Protein AF-0000000073387916 (afdb_homodimer)

Foldseek 3Di:
DDDQDDQDWAWAWEFFQAPQLWTDIDIATDRPWDWDDDPPDDTYTDDDFDDADKDKDKDKAAAFGKDAADADPAWKKKAWQAFKKKKATRVGDMDMDGHGGIHIGQSPRGDDDPNHGHIMMDGDDHGIIMMIMIGGPDHGDRDPRPRD/DDDQDDQDWAWAWEFFQAPQLWTDIDIATDRPWDWDDDPPDDTYTDDDFDDADKDKDKDKAAAFGKDAADADPAWKKKAWQAFKKKKATRVGDMDMDGHGGIHIGQSPRGDDDPNHGHIMMDGDDHGIIMMIMMGGPDHGDRDPRPRD

Solvent-accessible surface area (backbone atoms only — not comparable to full-atom values): 14678 Å² total; per-residue (Å²): 129,59,68,62,69,75,83,59,69,48,73,34,43,31,35,24,17,45,96,87,19,46,18,38,77,40,88,32,41,44,50,70,51,43,80,44,63,59,84,91,19,47,55,30,35,37,30,72,48,79,70,40,49,29,30,47,32,39,35,43,34,26,46,68,27,41,39,51,61,36,52,57,96,40,29,24,44,39,34,25,36,35,43,22,35,36,43,31,28,63,76,64,55,66,51,74,43,35,45,19,38,52,34,37,40,26,20,55,82,36,46,76,53,96,88,34,32,19,34,30,35,33,41,40,74,90,39,45,21,31,33,44,31,41,32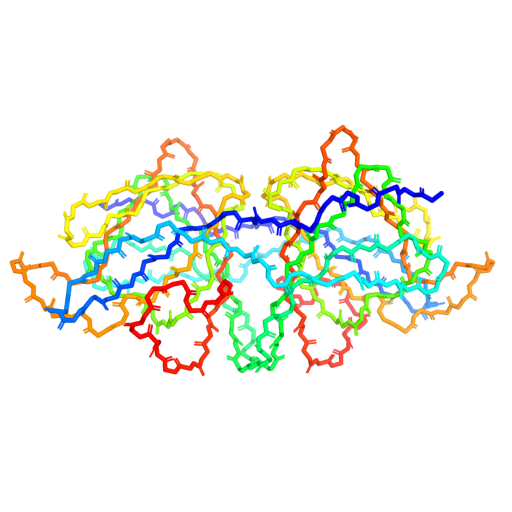,37,74,56,82,72,64,74,52,80,57,74,85,62,127,60,69,62,67,73,83,59,71,49,73,37,42,30,34,24,16,45,96,85,19,45,18,39,76,39,87,32,41,43,49,68,52,43,78,45,62,60,84,91,18,47,55,28,35,38,29,73,48,79,71,40,49,28,30,46,32,39,34,42,35,27,44,67,27,42,38,52,62,37,51,54,97,40,28,24,45,39,34,26,35,36,42,21,34,36,43,31,29,64,78,64,53,68,52,75,44,35,45,20,37,49,34,37,39,28,20,56,81,36,43,76,53,96,87,34,31,20,33,31,35,31,39,40,74,91,40,46,21,32,34,44,31,42,32,38,74,56,83,70,65,77,51,81,57,74,84,61

Secondary structure (DSSP, 8-state):
-----SPP-EEEEEEEE-TTS-EEEEEEEE---EEE--TTSPPEEEEEPPPEEEEEEEEEEPTT-EEEEE--SSSEEEEEEESEEEEEETTS-EEEE-TT-EEEEE-TTPPPBTTB-SEEEEEESSS-EEEEEEEE-SPPP-STTTT-/-----SPP-EEEEEEEE-TTS-EEEEEEEE---EEE--TTSPPEEEEEPPPEEEEEEEEEEPTT-EEEEE--SSSEEEEEEESEEEEEETTS-EEEE-TT-EEEEE-TTPPPBTTB-SEEEEEESSS-EEEEEEEE-SPPP-STTTT-

Nearest PDB structures (foldseek):
  3es1-assembly1_A-2  TM=5.025E-01  e=3.035E-05  Novosphingobium aromaticivorans DSM 12444
  8oz8-assembly1_A  TM=5.674E-01  e=6.636E-04  Granulicella tundricola
  4bif-assembly1_C  TM=5.566E-01  e=1.256E-03  Granulicella tundricola MP5ACTX9
  6xb9-assembly6_L  TM=5.814E-01  e=2.942E-03  Azotobacter vinelandii
  4kl1-assembly1_C  TM=6.075E-01  e=2.106E-02  Homo sapiens

Structure (mmCIF, N/CA/C/O backbone):
data_AF-0000000073387916-model_v1
#
loop_
_entity.id
_entity.type
_entity.pdbx_description
1 polymer 'Cupin 2 conserved barrel domain protein'
#
loop_
_atom_site.group_PDB
_atom_site.id
_atom_site.type_symbol
_atom_site.label_atom_id
_atom_site.label_alt_id
_atom_site.label_comp_id
_atom_site.label_asym_id
_atom_site.label_entity_id
_atom_site.label_seq_id
_atom_site.pdbx_PDB_ins_code
_atom_site.Cartn_x
_atom_site.Cartn_y
_atom_site.Cartn_z
_atom_site.occupancy
_atom_site.B_iso_or_equiv
_atom_site.auth_seq_id
_atom_site.auth_comp_id
_atom_site.auth_asym_id
_atom_site.auth_atom_id
_atom_site.pdbx_PDB_model_num
ATOM 1 N N . MET A 1 1 ? -16.531 -20.156 -14.883 1 63.31 1 MET A N 1
ATOM 2 C CA . MET A 1 1 ? -15.859 -18.859 -14.883 1 63.31 1 MET A CA 1
ATOM 3 C C . MET A 1 1 ? -16.578 -17.859 -13.984 1 63.31 1 MET A C 1
ATOM 5 O O . MET A 1 1 ? -17.812 -17.75 -14.023 1 63.31 1 MET A O 1
ATOM 9 N N . SER A 1 2 ? -15.789 -17.328 -12.961 1 73 2 SER A N 1
ATOM 10 C CA . SER A 1 2 ? -16.453 -16.422 -12.039 1 73 2 SER A CA 1
ATOM 11 C C . SER A 1 2 ? -16.984 -15.188 -12.766 1 73 2 SER A C 1
ATOM 13 O O . SER A 1 2 ? -16.375 -14.703 -13.711 1 73 2 SER A O 1
ATOM 15 N N . ASP A 1 3 ? -18.234 -14.906 -12.641 1 84.06 3 ASP A N 1
ATOM 16 C CA . ASP A 1 3 ? -18.797 -13.641 -13.094 1 84.06 3 ASP A CA 1
ATOM 17 C C . ASP A 1 3 ? -18.016 -12.453 -12.531 1 84.06 3 ASP A C 1
ATOM 19 O O . ASP A 1 3 ? -17.938 -12.281 -11.312 1 84.06 3 ASP A O 1
ATOM 23 N N . PRO A 1 4 ? -17.312 -11.758 -13.375 1 89.94 4 PRO A N 1
ATOM 24 C CA . PRO A 1 4 ? -16.484 -10.656 -12.867 1 89.94 4 PRO A CA 1
ATOM 25 C C . PRO A 1 4 ? -17.312 -9.57 -12.172 1 89.94 4 PRO A C 1
ATOM 27 O O . PRO A 1 4 ? -16.75 -8.727 -11.461 1 89.94 4 PRO A O 1
ATOM 30 N N . GLY A 1 5 ? -18.641 -9.555 -12.281 1 91.12 5 GLY A N 1
ATOM 31 C CA . GLY A 1 5 ? -19.469 -8.508 -11.703 1 91.12 5 GLY A CA 1
ATOM 32 C C . GLY A 1 5 ? -19.297 -7.16 -12.367 1 91.12 5 GLY A C 1
ATOM 33 O O . GLY A 1 5 ? -18.578 -7.051 -13.375 1 91.12 5 GLY A O 1
ATOM 34 N N . PRO A 1 6 ? -20.031 -6.246 -11.977 1 94 6 PRO A N 1
ATOM 35 C CA . PRO A 1 6 ? -19.906 -4.914 -12.57 1 94 6 PRO A CA 1
ATOM 36 C C . PRO A 1 6 ? -18.531 -4.293 -12.344 1 94 6 PRO A C 1
ATOM 38 O O . PRO A 1 6 ? -17.828 -4.668 -11.406 1 94 6 PRO A O 1
ATOM 41 N N . ARG A 1 7 ? -18.141 -3.338 -13.25 1 96.81 7 ARG A N 1
ATOM 42 C CA . ARG A 1 7 ? -16.906 -2.574 -13.07 1 96.81 7 ARG A CA 1
ATOM 43 C C . ARG A 1 7 ? -16.844 -1.938 -11.688 1 96.81 7 ARG A C 1
ATOM 45 O O . ARG A 1 7 ? -17.812 -1.304 -11.25 1 96.81 7 ARG A O 1
ATOM 52 N N . PRO A 1 8 ? -15.719 -2.049 -10.977 1 98.19 8 PRO A N 1
ATOM 53 C CA . PRO A 1 8 ? -15.641 -1.552 -9.602 1 98.19 8 PRO A CA 1
ATOM 54 C C . PRO A 1 8 ? -15.57 -0.028 -9.531 1 98.19 8 PRO A C 1
ATOM 56 O O . PRO A 1 8 ? -15.195 0.625 -10.508 1 98.19 8 PRO A O 1
ATOM 59 N N . SER A 1 9 ? -16.016 0.497 -8.492 1 98.5 9 SER A N 1
ATOM 60 C CA . SER A 1 9 ? -15.789 1.85 -7.992 1 98.5 9 SER A CA 1
ATOM 61 C C . SER A 1 9 ? -15.266 1.828 -6.562 1 98.5 9 SER A C 1
ATOM 63 O O . SER A 1 9 ? -16.031 1.684 -5.613 1 98.5 9 SER A O 1
ATOM 65 N N . VAL A 1 10 ? -13.961 1.963 -6.328 1 98.69 10 VAL A N 1
ATOM 66 C CA . VAL A 1 10 ? -13.352 1.822 -5.008 1 98.69 10 VAL A CA 1
ATOM 67 C C . VAL A 1 10 ? -13.141 3.201 -4.387 1 98.69 10 VAL A C 1
ATOM 69 O O . VAL A 1 10 ? -12.383 4.016 -4.918 1 98.69 10 VAL A O 1
ATOM 72 N N . PRO A 1 11 ? -13.758 3.477 -3.316 1 98.75 11 PRO A N 1
ATOM 73 C CA . PRO A 1 11 ? -13.664 4.809 -2.717 1 98.75 11 PRO A CA 1
ATOM 74 C C . PRO A 1 11 ? -12.312 5.062 -2.053 1 98.75 11 PRO A C 1
ATOM 76 O O . PRO A 1 11 ? -11.688 4.129 -1.536 1 98.75 11 PRO A O 1
ATOM 79 N N . TYR A 1 12 ? -11.828 6.297 -2.068 1 98.62 12 TYR A N 1
ATOM 80 C CA . TYR A 1 12 ? -10.68 6.762 -1.299 1 98.62 12 TYR A CA 1
ATOM 81 C C . TYR A 1 12 ? -10.805 8.25 -0.975 1 98.62 12 TYR A C 1
ATOM 83 O O . TYR A 1 12 ? -11.562 8.969 -1.628 1 98.62 12 TYR A O 1
ATOM 91 N N . GLN A 1 13 ? -10.117 8.703 0.07 1 98.62 13 GLN A N 1
ATOM 92 C CA . GLN A 1 13 ? -10.055 10.117 0.425 1 98.62 13 GLN A CA 1
ATOM 93 C C . GLN A 1 13 ? -8.828 10.781 -0.183 1 98.62 13 GLN A C 1
ATOM 95 O O . GLN A 1 13 ? -7.738 10.211 -0.185 1 98.62 13 GLN A O 1
ATOM 100 N N . HIS A 1 14 ? -9.062 11.938 -0.767 1 98.69 14 HIS A N 1
ATOM 101 C CA . HIS A 1 14 ? -7.98 12.719 -1.353 1 98.69 14 HIS A CA 1
ATOM 102 C C . HIS A 1 14 ? -7.754 14.016 -0.576 1 98.69 14 HIS A C 1
ATOM 104 O O . HIS A 1 14 ? -8.625 14.883 -0.538 1 98.69 14 HIS A O 1
ATOM 110 N N . LEU A 1 15 ? -6.656 14.094 0.149 1 98.62 15 LEU A N 1
ATOM 111 C CA . LEU A 1 15 ? -6.203 15.352 0.735 1 98.62 15 LEU A CA 1
ATOM 112 C C . LEU A 1 15 ? -5.504 16.219 -0.308 1 98.62 15 LEU A C 1
ATOM 114 O O . LEU A 1 15 ? -4.496 15.805 -0.887 1 98.62 15 LEU A O 1
ATOM 118 N N . TYR A 1 16 ? -6.016 17.359 -0.626 1 98.31 16 TYR A N 1
ATOM 119 C CA . TYR A 1 16 ? -5.473 18.219 -1.671 1 98.31 16 TYR A CA 1
ATOM 120 C C . TYR A 1 16 ? -5.441 19.672 -1.219 1 98.31 16 TYR A C 1
ATOM 122 O O . TYR A 1 16 ? -6.07 20.031 -0.218 1 98.31 16 TYR A O 1
ATOM 130 N N . THR A 1 17 ? -4.66 20.484 -1.863 1 98.06 17 THR A N 1
ATOM 131 C CA . THR A 1 17 ? -4.621 21.922 -1.633 1 98.06 17 THR A CA 1
ATOM 132 C C . THR A 1 17 ? -5.562 22.641 -2.592 1 98.06 17 THR A C 1
ATOM 134 O O . THR A 1 17 ? -5.398 22.562 -3.811 1 98.06 17 THR A O 1
ATOM 137 N N . ASP A 1 18 ? -6.508 23.391 -2.074 1 97.12 18 ASP A N 1
ATOM 138 C CA . ASP A 1 18 ? -7.465 24.047 -2.949 1 97.12 18 ASP A CA 1
ATOM 139 C C . ASP A 1 18 ? -6.891 25.359 -3.5 1 97.12 18 ASP A C 1
ATOM 141 O O . ASP A 1 18 ? -5.711 25.656 -3.295 1 97.12 18 ASP A O 1
ATOM 145 N N . ALA A 1 19 ? -7.664 26.094 -4.254 1 96.12 19 ALA A N 1
ATOM 146 C CA . ALA A 1 19 ? -7.203 27.297 -4.957 1 96.12 19 ALA A CA 1
ATOM 147 C C . ALA A 1 19 ? -6.742 28.375 -3.977 1 96.12 19 ALA A C 1
ATOM 149 O O . ALA A 1 19 ? -5.93 29.234 -4.324 1 96.12 19 ALA A O 1
ATOM 150 N N . ASP A 1 20 ? -7.223 28.406 -2.775 1 96.56 20 ASP A N 1
ATOM 151 C CA . ASP A 1 20 ? -6.871 29.406 -1.765 1 96.56 20 ASP A CA 1
ATOM 152 C C . ASP A 1 20 ? -5.672 28.953 -0.937 1 96.56 20 ASP A C 1
ATOM 154 O O . ASP A 1 20 ? -5.312 29.594 0.05 1 96.56 20 ASP A O 1
ATOM 158 N N . GLY A 1 21 ? -5.086 27.766 -1.276 1 97.56 21 GLY A N 1
ATOM 159 C CA . GLY A 1 21 ? -3.936 27.25 -0.542 1 97.56 21 GLY A CA 1
ATOM 160 C C . GLY A 1 21 ? -4.316 26.516 0.726 1 97.56 21 GLY A C 1
ATOM 161 O O . GLY A 1 21 ? -3.498 26.375 1.637 1 97.56 21 GLY A O 1
ATOM 162 N N . VAL A 1 22 ? -5.539 26.125 0.863 1 98 22 VAL A N 1
ATOM 163 C CA . VAL A 1 22 ? -6.055 25.438 2.041 1 98 22 VAL A CA 1
ATOM 164 C C . VAL A 1 22 ? -6.203 23.953 1.738 1 98 22 VAL A C 1
ATOM 166 O O . VAL A 1 22 ? -6.77 23.562 0.709 1 98 22 VAL A O 1
ATOM 169 N N . SER A 1 23 ? -5.633 23.047 2.611 1 98.44 23 SER A N 1
ATOM 170 C CA . SER A 1 23 ? -5.816 21.609 2.404 1 98.44 23 SER A CA 1
ATOM 171 C C . SER A 1 23 ? -7.234 21.188 2.76 1 98.44 23 SER A C 1
ATOM 173 O O . SER A 1 23 ? -7.816 21.688 3.723 1 98.44 23 SER A O 1
ATOM 175 N N . ARG A 1 24 ? -7.77 20.25 1.991 1 98.06 24 ARG A N 1
ATOM 176 C CA . ARG A 1 24 ? -9.125 19.719 2.135 1 98.06 24 ARG A CA 1
ATOM 177 C C . ARG A 1 24 ? -9.18 18.25 1.742 1 98.06 24 ARG A C 1
ATOM 179 O O . ARG A 1 24 ? -8.336 17.766 0.979 1 98.06 24 ARG A O 1
ATOM 186 N N . PHE A 1 25 ? -10.219 17.594 2.318 1 98.56 25 PHE A N 1
ATOM 187 C CA . PHE A 1 25 ? -10.484 16.234 1.851 1 98.56 25 PHE A CA 1
ATOM 188 C C . PHE A 1 25 ? -11.602 16.234 0.812 1 98.56 25 PHE A C 1
ATOM 190 O O . PHE A 1 25 ? -12.586 16.969 0.948 1 98.56 25 PHE A O 1
ATOM 197 N N . GLN A 1 26 ? -11.398 15.539 -0.193 1 98.25 26 GLN A N 1
ATOM 198 C CA . GLN A 1 26 ? -12.453 15.172 -1.135 1 98.25 26 GLN A CA 1
ATOM 199 C C . GLN A 1 26 ? -12.625 13.656 -1.217 1 98.25 26 GLN A C 1
ATOM 201 O O . GLN A 1 26 ? -11.641 12.93 -1.349 1 98.25 26 GLN A O 1
ATOM 206 N N . ALA A 1 27 ? -13.938 13.164 -1.055 1 98.31 27 ALA A N 1
ATOM 207 C CA . ALA A 1 27 ? -14.219 11.766 -1.349 1 98.31 27 ALA A CA 1
ATOM 208 C C . ALA A 1 27 ? -14.109 11.484 -2.844 1 98.31 27 ALA A C 1
ATOM 210 O O . ALA A 1 27 ? -14.719 12.188 -3.658 1 98.31 27 ALA A O 1
ATOM 211 N N . CYS A 1 28 ? -13.305 10.586 -3.242 1 98.56 28 CYS A N 1
ATOM 212 C CA . CYS A 1 28 ? -13.055 10.195 -4.625 1 98.56 28 CYS A CA 1
ATOM 213 C C . CYS A 1 28 ? -13.25 8.695 -4.812 1 98.56 28 CYS A C 1
ATOM 215 O O . CYS A 1 28 ? -13.57 7.98 -3.857 1 98.56 28 CYS A O 1
ATOM 217 N N . ALA A 1 29 ? -13.188 8.195 -6.059 1 98.75 29 ALA A N 1
ATOM 218 C CA . ALA A 1 29 ? -13.297 6.77 -6.34 1 98.75 29 ALA A CA 1
ATOM 219 C C . ALA A 1 29 ? -12.383 6.371 -7.496 1 98.75 29 ALA A C 1
ATOM 221 O O . ALA A 1 29 ? -12.219 7.125 -8.453 1 98.75 29 ALA A O 1
ATOM 222 N N . LEU A 1 30 ? -11.734 5.234 -7.375 1 98.75 30 LEU A N 1
ATOM 223 C CA . LEU A 1 30 ? -11.047 4.586 -8.484 1 98.75 30 LEU A CA 1
ATOM 224 C C . LEU A 1 30 ? -12.039 3.867 -9.398 1 98.75 30 LEU A C 1
ATOM 226 O O . LEU A 1 30 ? -12.68 2.898 -8.977 1 98.75 30 LEU A O 1
ATOM 230 N N . THR A 1 31 ? -12.125 4.328 -10.664 1 98.38 31 THR A N 1
ATOM 231 C CA . THR A 1 31 ? -13.188 3.805 -11.516 1 98.38 31 THR A CA 1
ATOM 232 C C . THR A 1 31 ? -12.625 3.285 -12.828 1 98.38 31 THR A C 1
ATOM 234 O O . THR A 1 31 ? -13.336 2.654 -13.617 1 98.38 31 THR A O 1
ATOM 237 N N . ASP A 1 32 ? -11.359 3.543 -13.109 1 98 32 ASP A N 1
ATOM 238 C CA . ASP A 1 32 ? -10.781 3.225 -14.414 1 98 32 ASP A CA 1
ATOM 239 C C . ASP A 1 32 ? -10.273 1.784 -14.453 1 98 32 ASP A C 1
ATOM 241 O O . ASP A 1 32 ? -9.125 1.536 -14.812 1 98 32 ASP A O 1
ATOM 245 N N . TYR A 1 33 ? -11.195 0.851 -14.062 1 98.12 33 TYR A N 1
ATOM 246 C CA . TYR A 1 33 ? -10.852 -0.566 -14.055 1 98.12 33 TYR A CA 1
ATOM 247 C C . TYR A 1 33 ? -11.109 -1.195 -15.422 1 98.12 33 TYR A C 1
ATOM 249 O O . TYR A 1 33 ? -12.109 -0.895 -16.062 1 98.12 33 TYR A O 1
ATOM 257 N N . GLU A 1 34 ? -10.188 -2.018 -15.844 1 97 34 GLU A N 1
ATOM 258 C CA . GLU A 1 34 ? -10.344 -2.875 -17.016 1 97 34 GLU A CA 1
ATOM 259 C C . GLU A 1 34 ? -10.141 -4.344 -16.656 1 97 34 GLU A C 1
ATOM 261 O O . GLU A 1 34 ? -9.297 -4.672 -15.812 1 97 34 GLU A O 1
ATOM 266 N N . LEU A 1 35 ? -10.883 -5.191 -17.312 1 95.19 35 LEU A N 1
ATOM 267 C CA . LEU A 1 35 ? -10.734 -6.621 -17.062 1 95.19 35 LEU A CA 1
ATOM 268 C C . LEU A 1 35 ? -9.492 -7.172 -17.75 1 95.19 35 LEU A C 1
ATOM 270 O O . LEU A 1 35 ? -9.25 -6.883 -18.922 1 95.19 35 LEU A O 1
ATOM 274 N N . HIS A 1 36 ? -8.727 -7.82 -17.016 1 91.06 36 HIS A N 1
ATOM 275 C CA . HIS A 1 36 ? -7.523 -8.445 -17.547 1 91.06 36 HIS A CA 1
ATOM 276 C C . HIS A 1 36 ? -7.5 -9.945 -17.234 1 91.06 36 HIS A C 1
ATOM 278 O O . HIS A 1 36 ? -7.812 -10.359 -16.109 1 91.06 36 HIS A O 1
ATOM 284 N N . ARG A 1 37 ? -7.156 -10.68 -18.219 1 83.19 37 ARG A N 1
ATOM 285 C CA . ARG A 1 37 ? -7.055 -12.133 -18.094 1 83.19 37 ARG A CA 1
ATOM 286 C C . ARG A 1 37 ? -5.664 -12.625 -18.469 1 83.19 37 ARG A C 1
ATOM 288 O O . ARG A 1 37 ? -5.094 -12.172 -19.469 1 83.19 37 ARG A O 1
ATOM 295 N N . VAL A 1 38 ? -5.148 -13.328 -17.547 1 71.12 38 VAL A N 1
ATOM 296 C CA . VAL A 1 38 ? -3.883 -13.969 -17.891 1 71.12 38 VAL A CA 1
ATOM 297 C C . VAL A 1 38 ? -4.105 -15.461 -18.141 1 71.12 38 VAL A C 1
ATOM 299 O O . VAL A 1 38 ? -4.469 -16.203 -17.219 1 71.12 38 VAL A O 1
ATOM 302 N N . GLY A 1 39 ? -3.803 -15.914 -19.297 1 71.56 39 GLY A N 1
ATOM 303 C CA . GLY A 1 39 ? -4 -17.312 -19.594 1 71.56 39 GLY A CA 1
ATOM 304 C C . GLY A 1 39 ? -5.383 -17.828 -19.234 1 71.56 39 GLY A C 1
ATOM 305 O O . GLY A 1 39 ? -6.391 -17.234 -19.641 1 71.56 39 GLY A O 1
ATOM 306 N N . ALA A 1 40 ? -5.367 -19.016 -18.516 1 74.75 40 ALA A N 1
ATOM 307 C CA . ALA A 1 40 ? -6.613 -19.688 -18.156 1 74.75 40 ALA A CA 1
ATOM 308 C C . ALA A 1 40 ? -7.188 -19.094 -16.859 1 74.75 40 ALA A C 1
ATOM 310 O O . ALA A 1 40 ? -8.234 -19.547 -16.391 1 74.75 40 ALA A O 1
ATOM 311 N N . ALA A 1 41 ? -6.551 -18.141 -16.359 1 77.31 41 ALA A N 1
ATOM 312 C CA . ALA A 1 41 ? -6.996 -17.516 -15.117 1 77.31 41 ALA A CA 1
ATOM 313 C C . ALA A 1 41 ? -8.297 -16.75 -15.328 1 77.31 41 ALA A C 1
ATOM 315 O O . ALA A 1 41 ? -8.562 -16.25 -16.422 1 77.31 41 ALA A O 1
ATOM 316 N N . ASP A 1 42 ? -9.109 -16.766 -14.336 1 88.19 42 ASP A N 1
ATOM 317 C CA . ASP A 1 42 ? -10.266 -15.875 -14.328 1 88.19 42 ASP A CA 1
ATOM 318 C C . ASP A 1 42 ? -9.828 -14.422 -14.484 1 88.19 42 ASP A C 1
ATOM 320 O O . ASP A 1 42 ? -8.781 -14.023 -13.969 1 88.19 42 ASP A O 1
ATOM 324 N N . PRO A 1 43 ? -10.641 -13.734 -15.18 1 93.06 43 PRO A N 1
ATOM 325 C CA . PRO A 1 43 ? -10.266 -12.32 -15.312 1 93.06 43 PRO A CA 1
ATOM 326 C C . PRO A 1 43 ? -10.406 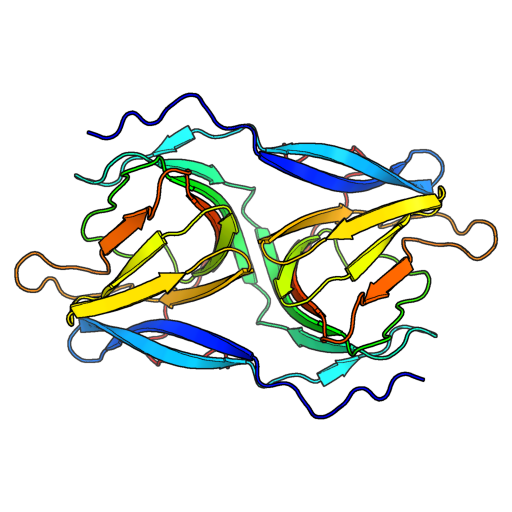-11.547 -14.008 1 93.06 43 PRO A C 1
ATOM 328 O O . PRO A 1 43 ? -11.297 -11.836 -13.203 1 93.06 43 PRO A O 1
ATOM 331 N N . GLN A 1 44 ? -9.57 -10.641 -13.789 1 95.5 44 GLN A N 1
ATOM 332 C CA . GLN A 1 44 ? -9.672 -9.703 -12.672 1 95.5 44 GLN A CA 1
ATOM 333 C C . GLN A 1 44 ? -9.719 -8.258 -13.172 1 95.5 44 GLN A C 1
ATOM 335 O O . GLN A 1 44 ? -9.312 -7.973 -14.297 1 95.5 44 GLN A O 1
ATOM 340 N N . TRP A 1 45 ? -10.289 -7.371 -12.344 1 97.69 45 TRP A N 1
ATOM 341 C CA . TRP A 1 45 ? -10.305 -5.945 -12.641 1 97.69 45 TRP A CA 1
ATOM 342 C C . TRP A 1 45 ? -8.984 -5.289 -12.242 1 97.69 45 TRP A C 1
ATOM 344 O O . TRP A 1 45 ? -8.508 -5.484 -11.125 1 97.69 45 TRP A O 1
ATOM 354 N N . ASN A 1 46 ? -8.375 -4.551 -13.18 1 98.06 46 ASN A N 1
ATOM 355 C CA . ASN A 1 46 ? -7.145 -3.818 -12.891 1 98.06 46 ASN A CA 1
ATOM 356 C C . ASN A 1 46 ? -7.281 -2.336 -13.227 1 98.06 46 ASN A C 1
ATOM 358 O O . ASN A 1 46 ? -7.824 -1.982 -14.273 1 98.06 46 ASN A O 1
ATOM 362 N N . ASN A 1 47 ? -6.926 -1.529 -12.336 1 98.56 47 ASN A N 1
ATOM 363 C CA . ASN A 1 47 ? -6.711 -0.099 -12.523 1 98.56 47 ASN A CA 1
ATOM 364 C C . ASN A 1 47 ? -5.25 0.282 -12.32 1 98.56 47 ASN A C 1
ATOM 366 O O . ASN A 1 47 ? -4.805 0.468 -11.18 1 98.56 47 ASN A O 1
ATOM 370 N N . ALA A 1 48 ? -4.461 0.383 -13.391 1 98 48 ALA A N 1
ATOM 371 C CA . ALA A 1 48 ? -3.041 0.714 -13.344 1 98 48 ALA A CA 1
ATOM 372 C C . ALA A 1 48 ? -2.828 2.225 -13.383 1 98 48 ALA A C 1
ATOM 374 O O . ALA A 1 48 ? -3.322 2.904 -14.289 1 98 48 ALA A O 1
ATOM 375 N N . MET A 1 49 ? -2.053 2.707 -12.422 1 98.25 49 MET A N 1
ATOM 376 C CA . MET A 1 49 ? -1.694 4.121 -12.406 1 98.25 49 MET A CA 1
ATOM 377 C C . MET A 1 49 ? -0.519 4.395 -13.344 1 98.25 49 MET A C 1
ATOM 379 O O . MET A 1 49 ? 0.074 3.463 -13.891 1 98.25 49 MET A O 1
ATOM 383 N N . GLU A 1 50 ? -0.283 5.664 -13.539 1 97.38 50 GLU A N 1
ATOM 384 C CA . GLU A 1 50 ? 0.848 6.055 -14.375 1 97.38 50 GLU A CA 1
ATOM 385 C C . GLU A 1 50 ? 2.168 5.574 -13.781 1 97.38 50 GLU A C 1
ATOM 387 O O . GLU A 1 50 ? 2.412 5.742 -12.586 1 97.38 50 GLU A O 1
ATOM 392 N N . ARG A 1 51 ? 2.943 4.922 -14.648 1 98.31 51 ARG A N 1
ATOM 393 C CA . ARG A 1 51 ? 4.289 4.52 -14.25 1 98.31 51 ARG A CA 1
ATOM 394 C C . ARG A 1 51 ? 5.152 5.738 -13.938 1 98.31 51 ARG A C 1
ATOM 396 O O . ARG A 1 51 ? 5.102 6.742 -14.648 1 98.31 51 ARG A O 1
ATOM 403 N N . GLY A 1 52 ? 5.961 5.672 -12.867 1 98.44 52 GLY A N 1
ATOM 404 C CA . GLY A 1 52 ? 6.824 6.797 -12.539 1 98.44 52 GLY A CA 1
ATOM 405 C C . GLY A 1 52 ? 7.797 6.488 -11.414 1 98.44 52 GLY A C 1
ATOM 406 O O . GLY A 1 52 ? 7.762 5.402 -10.836 1 98.44 52 GLY A O 1
ATOM 407 N N . ASP A 1 53 ? 8.68 7.492 -11.18 1 98.75 53 ASP A N 1
ATOM 408 C CA . ASP A 1 53 ? 9.664 7.418 -10.109 1 98.75 53 ASP A CA 1
ATOM 409 C C . ASP A 1 53 ? 8.992 7.523 -8.734 1 98.75 53 ASP A C 1
ATOM 411 O O . ASP A 1 53 ? 8.234 8.461 -8.484 1 98.75 53 ASP A O 1
ATOM 415 N N . SER A 1 54 ? 9.211 6.469 -7.906 1 98.81 54 SER A N 1
ATOM 416 C CA . SER A 1 54 ? 8.531 6.465 -6.613 1 98.81 54 SER A CA 1
ATOM 417 C C . SER A 1 54 ? 9.398 5.824 -5.535 1 98.81 54 SER A C 1
ATOM 419 O O . SER A 1 54 ? 10.391 5.156 -5.844 1 98.81 54 SER A O 1
ATOM 421 N N . THR A 1 55 ? 9.102 6.074 -4.289 1 98.81 55 THR A N 1
ATOM 422 C CA . THR A 1 55 ? 9.719 5.453 -3.117 1 98.81 55 THR A CA 1
ATOM 423 C C . THR A 1 55 ? 8.648 4.871 -2.195 1 98.81 55 THR A C 1
ATOM 425 O O . THR A 1 55 ? 7.723 5.574 -1.784 1 98.81 55 THR A O 1
ATOM 428 N N . VAL A 1 56 ? 8.734 3.596 -1.91 1 98.88 56 VAL A N 1
ATOM 429 C CA . VAL A 1 56 ? 7.918 2.988 -0.866 1 98.88 56 VAL A CA 1
ATOM 430 C C . VAL A 1 56 ? 8.539 3.252 0.501 1 98.88 56 VAL A C 1
ATOM 432 O O . VAL A 1 56 ? 9.742 3.039 0.694 1 98.88 56 VAL A O 1
ATOM 435 N N . VAL A 1 57 ? 7.781 3.766 1.431 1 98.69 57 VAL A N 1
ATOM 436 C CA . VAL A 1 57 ? 8.234 4.004 2.799 1 98.69 57 VAL A CA 1
ATOM 437 C C . VAL A 1 57 ? 7.277 3.324 3.781 1 98.69 57 VAL A C 1
ATOM 439 O O . VAL A 1 57 ? 6.066 3.543 3.732 1 98.69 57 VAL A O 1
ATOM 442 N N . PHE A 1 58 ? 7.812 2.471 4.629 1 98.81 58 PHE A N 1
ATOM 443 C CA . PHE A 1 58 ? 7.055 1.928 5.75 1 98.81 58 PHE A CA 1
ATOM 444 C C . PHE A 1 58 ? 7.262 2.77 7.004 1 98.81 58 PHE A C 1
ATOM 446 O O . PHE A 1 58 ? 8.398 3.096 7.355 1 98.81 58 PHE A O 1
ATOM 453 N N . THR A 1 59 ? 6.172 3.107 7.652 1 98.25 59 THR A N 1
ATOM 454 C CA . THR A 1 59 ? 6.23 3.975 8.82 1 98.25 59 THR A CA 1
ATOM 455 C C . THR A 1 59 ? 5.539 3.322 10.016 1 98.25 59 THR A C 1
ATOM 457 O O . THR A 1 59 ? 4.477 2.711 9.867 1 98.25 59 THR A O 1
ATOM 460 N N . VAL A 1 60 ? 6.113 3.447 11.156 1 98.5 60 VAL A N 1
ATOM 461 C CA . VAL A 1 60 ? 5.469 3.068 12.406 1 98.5 60 VAL A CA 1
ATOM 462 C C . VAL A 1 60 ? 5.387 4.281 13.336 1 98.5 60 VAL A C 1
ATOM 464 O O . VAL A 1 60 ? 6.41 4.867 13.695 1 98.5 60 VAL A O 1
ATOM 467 N N . GLN A 1 61 ? 4.195 4.633 13.617 1 97.81 61 GLN A N 1
ATOM 468 C CA . GLN A 1 61 ? 3.904 5.734 14.531 1 97.81 61 GLN A CA 1
ATOM 469 C C . GLN A 1 61 ? 3.547 5.219 15.922 1 97.81 61 GLN A C 1
ATOM 471 O O . GLN A 1 61 ? 2.6 4.445 16.0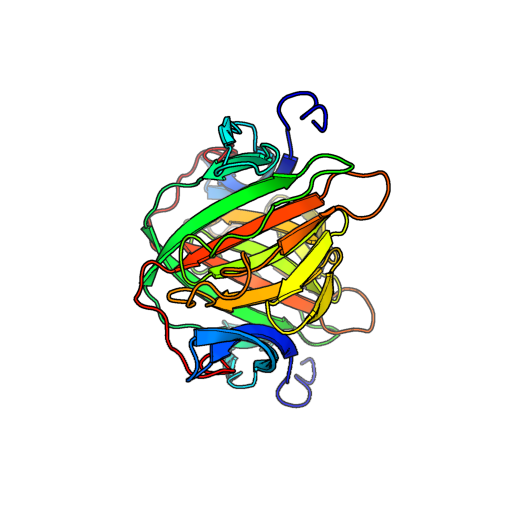78 1 97.81 61 GLN A O 1
ATOM 476 N N . PRO A 1 62 ? 4.258 5.645 16.953 1 97.31 62 PRO A N 1
ATOM 477 C CA . PRO A 1 62 ? 4.016 5.125 18.297 1 97.31 62 PRO A CA 1
ATOM 478 C C . PRO A 1 62 ? 2.643 5.512 18.844 1 97.31 62 PRO A C 1
ATOM 480 O O . PRO A 1 62 ? 2.018 6.453 18.344 1 97.31 62 PRO A O 1
ATOM 483 N N . VAL A 1 63 ? 2.246 4.734 19.844 1 97 63 VAL A N 1
ATOM 484 C CA . VAL A 1 63 ? 1.018 5.066 20.562 1 97 63 VAL A CA 1
ATOM 485 C C . VAL A 1 63 ? 1.094 6.5 21.078 1 97 63 VAL A C 1
ATOM 487 O O . VAL A 1 63 ? 2.105 6.906 21.656 1 97 63 VAL A O 1
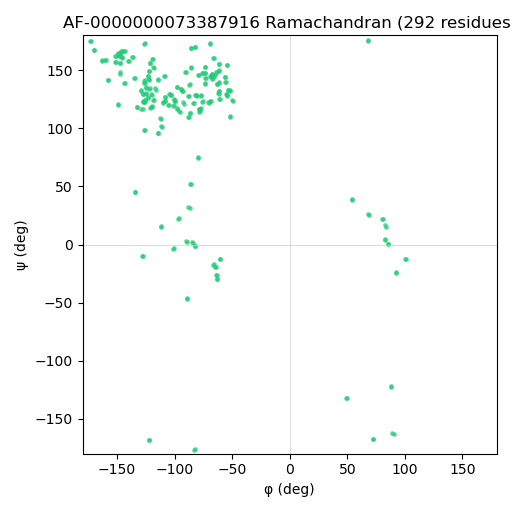ATOM 490 N N . GLY A 1 64 ? 0.078 7.273 20.797 1 96.38 64 GLY A N 1
ATOM 491 C CA . GLY A 1 64 ? 0.016 8.641 21.281 1 96.38 64 GLY A CA 1
ATOM 492 C C . GLY A 1 64 ? 0.734 9.625 20.375 1 96.38 64 GLY A C 1
ATOM 493 O O . GLY A 1 64 ? 0.76 10.828 20.656 1 96.38 64 GLY A O 1
ATOM 494 N N . TRP A 1 65 ? 1.277 9.117 19.312 1 96.25 65 TRP A N 1
ATOM 495 C CA . TRP A 1 65 ? 2.023 9.945 18.375 1 96.25 65 TRP A CA 1
ATOM 496 C C . TRP A 1 65 ? 1.126 11.016 17.766 1 96.25 65 TRP A C 1
ATOM 498 O O . TRP A 1 65 ? -0.014 10.742 17.391 1 96.25 65 TRP A O 1
ATOM 508 N N . VAL A 1 66 ? 1.639 12.211 17.609 1 96.44 66 VAL A N 1
ATOM 509 C CA . VAL A 1 66 ? 0.981 13.312 16.922 1 96.44 66 VAL A CA 1
ATOM 510 C C . VAL A 1 66 ? 1.962 13.969 15.945 1 96.44 66 VAL A C 1
ATOM 512 O O . VAL A 1 66 ? 3.043 14.406 16.359 1 96.44 66 VAL A O 1
ATOM 515 N N . GLY A 1 67 ? 1.625 13.93 14.734 1 95.69 67 GLY A N 1
ATOM 516 C CA . GLY A 1 67 ? 2.291 14.758 13.742 1 95.69 67 GLY A CA 1
ATOM 517 C C . GLY A 1 67 ? 1.666 16.125 13.594 1 95.69 67 GLY A C 1
ATOM 518 O O . GLY A 1 67 ? 0.569 16.266 13.047 1 95.69 67 GLY A O 1
ATOM 519 N N . GLU A 1 68 ? 2.408 17.125 14.055 1 95.19 68 GLU A N 1
ATOM 520 C CA . GLU A 1 68 ? 1.893 18.484 13.953 1 95.19 68 GLU A CA 1
ATOM 521 C C . GLU A 1 68 ? 1.851 18.953 12.508 1 95.19 68 GLU A C 1
ATOM 523 O O . GLU A 1 68 ? 2.271 18.234 11.602 1 95.19 68 GLU A O 1
ATOM 528 N N . TRP A 1 69 ? 1.274 20.094 12.312 1 96.44 69 TRP A N 1
ATOM 529 C CA . TRP A 1 69 ? 0.98 20.609 10.984 1 96.44 69 TRP A CA 1
ATOM 530 C C . TRP A 1 69 ? 2.207 20.516 10.078 1 96.44 69 TRP A C 1
ATOM 532 O O . TRP A 1 69 ? 3.256 21.094 10.391 1 96.44 69 TRP A O 1
ATOM 542 N N . HIS A 1 70 ? 2.064 19.859 8.969 1 95.69 70 HIS A N 1
ATOM 543 C CA . HIS A 1 70 ? 3.105 19.672 7.969 1 95.69 70 HIS A CA 1
ATOM 544 C C . HIS A 1 70 ? 2.508 19.234 6.637 1 95.69 70 HIS A C 1
ATOM 546 O O . HIS A 1 70 ? 1.359 18.781 6.582 1 95.69 70 HIS A O 1
ATOM 552 N N . GLU A 1 71 ? 3.215 19.422 5.566 1 96.56 71 GLU A N 1
ATOM 553 C CA . GLU A 1 71 ? 2.82 18.891 4.266 1 96.56 71 GLU A CA 1
ATOM 554 C C . GLU A 1 71 ? 3.418 17.516 4.027 1 96.56 71 GLU A C 1
ATOM 556 O O . GLU A 1 71 ? 4.469 17.172 4.582 1 96.56 71 GLU A O 1
ATOM 561 N N . ASN A 1 72 ? 2.643 16.656 3.252 1 96.69 72 ASN A N 1
ATOM 562 C CA . ASN A 1 72 ? 3.283 15.438 2.781 1 96.69 72 ASN A CA 1
ATOM 563 C C . ASN A 1 72 ? 4.562 15.734 2.006 1 96.69 72 ASN A C 1
ATOM 565 O O . ASN A 1 72 ? 4.625 16.719 1.259 1 96.69 72 ASN A O 1
ATOM 569 N N . PRO A 1 73 ? 5.57 14.938 2.215 1 95.12 73 PRO A N 1
ATOM 570 C CA . PRO A 1 73 ? 6.844 15.203 1.543 1 95.12 73 PRO A CA 1
ATOM 571 C C . PRO A 1 73 ? 6.75 15.078 0.024 1 95.12 73 PRO A C 1
ATOM 573 O O . PRO A 1 73 ? 7.582 15.633 -0.698 1 95.12 73 PRO A O 1
ATOM 576 N N . ALA A 1 74 ? 5.789 14.43 -0.521 1 97.38 74 ALA A N 1
ATOM 577 C CA . ALA A 1 74 ? 5.453 14.211 -1.925 1 97.38 74 ALA A CA 1
ATOM 578 C C . ALA A 1 74 ? 3.99 13.805 -2.082 1 97.38 74 ALA A C 1
ATOM 580 O O . ALA A 1 74 ? 3.35 13.383 -1.116 1 97.38 74 ALA A O 1
ATOM 581 N N . PRO A 1 75 ? 3.449 14.016 -3.33 1 98.25 75 PRO A N 1
ATOM 582 C CA . PRO A 1 75 ? 2.209 13.266 -3.545 1 98.25 75 PRO A CA 1
ATOM 583 C C . PRO A 1 75 ? 2.365 11.773 -3.27 1 98.25 75 PRO A C 1
ATOM 585 O O . PRO A 1 75 ? 3.354 11.164 -3.689 1 98.25 75 PRO A O 1
ATOM 588 N N . GLN A 1 76 ? 1.383 11.195 -2.504 1 98.69 76 GLN A N 1
ATOM 589 C CA . GLN A 1 76 ? 1.662 9.812 -2.117 1 98.69 76 GLN A CA 1
ATOM 590 C C . GLN A 1 76 ? 0.377 9.07 -1.761 1 98.69 76 GLN A C 1
ATOM 592 O O . GLN A 1 76 ? -0.547 9.656 -1.192 1 98.69 76 GLN A O 1
ATOM 597 N N . TRP A 1 77 ? 0.31 7.809 -2.158 1 98.88 77 TRP A N 1
ATOM 598 C CA . TRP A 1 77 ? -0.667 6.883 -1.598 1 98.88 77 TRP A CA 1
ATOM 599 C C . TRP A 1 77 ? -0.283 6.48 -0.178 1 98.88 77 TRP A C 1
ATOM 601 O O . TRP A 1 77 ? 0.893 6.246 0.111 1 98.88 77 TRP A O 1
ATOM 611 N N . ILE A 1 78 ? -1.238 6.414 0.713 1 98.94 78 ILE A N 1
ATOM 612 C CA . ILE A 1 78 ? -1.04 6.004 2.1 1 98.94 78 ILE A CA 1
ATOM 613 C C . ILE A 1 78 ? -2.008 4.875 2.447 1 98.94 78 ILE A C 1
ATOM 615 O O . ILE A 1 78 ? -3.225 5.031 2.32 1 98.94 78 ILE A O 1
ATOM 619 N N . VAL A 1 79 ? -1.551 3.74 2.875 1 98.94 79 VAL A N 1
ATOM 620 C CA . VAL A 1 79 ? -2.371 2.6 3.268 1 98.94 79 VAL A CA 1
ATOM 621 C C . VAL A 1 79 ? -2.068 2.221 4.715 1 98.94 79 VAL A C 1
ATOM 623 O O . VAL A 1 79 ? -0.904 2.16 5.117 1 98.94 79 VAL A O 1
ATOM 626 N N . VAL A 1 80 ? -3.092 2 5.48 1 98.94 80 VAL A N 1
ATOM 627 C CA . VAL A 1 80 ? -2.912 1.547 6.855 1 98.94 80 VAL A CA 1
ATOM 628 C C . VAL A 1 80 ? -2.717 0.033 6.879 1 98.94 80 VAL A C 1
ATOM 630 O O . VAL A 1 80 ? -3.568 -0.717 6.395 1 98.94 80 VAL A O 1
ATOM 633 N N . LEU A 1 81 ? -1.598 -0.4 7.426 1 98.94 81 LEU A N 1
ATOM 634 C CA . LEU A 1 81 ? -1.31 -1.826 7.539 1 98.94 81 LEU A CA 1
ATOM 635 C C . LEU A 1 81 ? -1.845 -2.387 8.852 1 98.94 81 LEU A C 1
ATOM 637 O O . LEU A 1 81 ? -2.492 -3.438 8.867 1 98.94 81 LEU A O 1
ATOM 641 N N . SER A 1 82 ? -1.624 -1.756 9.914 1 98.94 82 SER A N 1
ATOM 642 C CA . SER A 1 82 ? -2.137 -2.096 11.242 1 98.94 82 SER A CA 1
ATOM 643 C C . SER A 1 82 ? -2.291 -0.851 12.109 1 98.94 82 SER A C 1
ATOM 645 O O . SER A 1 82 ? -1.715 0.197 11.805 1 98.94 82 SER A O 1
ATOM 647 N N . GLY A 1 83 ? -3.092 -0.983 13.203 1 98.75 83 GLY A N 1
ATOM 648 C CA . GLY A 1 83 ? -3.416 0.186 14.008 1 98.75 83 GLY A CA 1
ATOM 649 C C . GLY A 1 83 ? -4.383 1.131 13.32 1 98.75 83 GLY A C 1
ATOM 650 O O . GLY A 1 83 ? -5.113 0.728 12.414 1 98.75 83 GLY A O 1
ATOM 651 N N . ARG A 1 84 ? -4.48 2.311 13.906 1 98.88 84 ARG A N 1
ATOM 652 C CA . ARG A 1 84 ? -5.402 3.326 13.406 1 98.88 84 ARG A CA 1
ATOM 653 C C . ARG A 1 84 ? -4.844 4.727 13.625 1 98.88 84 ARG A C 1
ATOM 655 O O . ARG A 1 84 ? -4.078 4.957 14.562 1 98.88 84 ARG A O 1
ATOM 662 N N . TRP A 1 85 ? -5.164 5.605 12.695 1 98.88 85 TRP A N 1
ATOM 663 C CA . TRP A 1 85 ? -4.754 6.996 12.852 1 98.88 85 TRP A CA 1
ATOM 664 C C . TRP A 1 85 ? -5.828 7.945 12.328 1 98.88 85 TRP A C 1
ATOM 666 O O . TRP A 1 85 ? -6.773 7.516 11.664 1 98.88 85 TRP A O 1
ATOM 676 N N . TRP A 1 86 ? -5.68 9.188 12.672 1 98.88 86 TRP A N 1
ATOM 677 C CA . TRP A 1 86 ? -6.512 10.258 12.125 1 98.88 86 TRP A CA 1
ATOM 678 C C . TRP A 1 86 ? -5.668 11.266 11.359 1 98.88 86 TRP A C 1
ATOM 680 O O . TRP A 1 86 ? -4.465 11.391 11.602 1 98.88 86 TRP A O 1
ATOM 690 N N . ILE A 1 87 ? -6.238 11.922 10.383 1 98.81 87 ILE A N 1
ATOM 691 C CA . ILE A 1 87 ? -5.676 13.023 9.602 1 98.81 87 ILE A CA 1
ATOM 692 C C . ILE A 1 87 ? -6.629 14.211 9.617 1 98.81 87 ILE A C 1
ATOM 694 O O . ILE A 1 87 ? -7.828 14.062 9.367 1 98.81 87 ILE A O 1
ATOM 698 N N . GLU A 1 88 ? -6.117 15.312 9.93 1 98.75 88 GLU A N 1
ATOM 699 C CA . GLU A 1 88 ? -6.902 16.547 9.984 1 98.75 88 GLU A CA 1
ATOM 700 C C . GLU A 1 88 ? -6.387 17.578 8.984 1 98.75 88 GLU A C 1
ATOM 702 O O . GLU A 1 88 ? -5.199 17.906 8.984 1 98.75 88 GLU A O 1
ATOM 707 N N . ALA A 1 89 ? -7.297 18.047 8.102 1 98.69 89 ALA A N 1
ATOM 708 C CA . ALA A 1 89 ? -6.953 19.094 7.125 1 98.69 89 ALA A CA 1
ATOM 709 C C . ALA A 1 89 ? -7.117 20.484 7.723 1 98.69 89 ALA A C 1
ATOM 711 O O . ALA A 1 89 ? -7.695 20.641 8.797 1 98.69 89 ALA A O 1
ATOM 712 N N . MET A 1 90 ? -6.633 21.484 7.031 1 98.56 90 MET A N 1
ATOM 713 C CA . MET A 1 90 ? -6.629 22.875 7.492 1 98.56 90 MET A CA 1
ATOM 714 C C . MET A 1 90 ? -8.047 23.391 7.68 1 98.56 90 MET A C 1
ATOM 716 O O . MET A 1 90 ? -8.297 24.25 8.531 1 98.56 90 MET A O 1
ATOM 720 N N . ASP A 1 91 ? -8.969 22.875 6.91 1 97.56 91 ASP A N 1
ATOM 721 C CA . ASP A 1 91 ? -10.344 23.359 7.004 1 97.56 91 ASP A CA 1
ATOM 722 C C . ASP A 1 91 ? -11.086 22.688 8.164 1 97.56 91 ASP A C 1
ATOM 724 O O . ASP A 1 91 ? -12.289 22.859 8.32 1 97.56 91 ASP A O 1
ATOM 728 N N . GLY A 1 92 ? -10.414 21.797 8.852 1 97.62 92 GLY A N 1
ATOM 729 C CA . GLY A 1 92 ? -10.984 21.172 10.031 1 97.62 92 GLY A CA 1
ATOM 730 C C . GLY A 1 92 ? -11.531 19.781 9.758 1 97.62 92 GLY A C 1
ATOM 731 O O . GLY A 1 92 ? -11.859 19.047 10.688 1 97.62 92 GLY A O 1
ATOM 732 N N . THR A 1 93 ? -11.664 19.406 8.508 1 98.25 93 THR A N 1
ATOM 733 C CA . THR A 1 93 ? -12.109 18.047 8.18 1 98.25 93 THR A CA 1
ATOM 734 C C . THR A 1 93 ? -11.125 17.016 8.711 1 98.25 93 THR A C 1
ATOM 736 O O . THR A 1 93 ? -9.914 17.172 8.562 1 98.25 93 THR A O 1
ATOM 739 N N . ARG A 1 94 ? -11.688 16.016 9.367 1 98.31 94 ARG A N 1
ATOM 740 C CA . ARG A 1 94 ? -10.867 14.961 9.953 1 98.31 94 ARG A CA 1
ATOM 741 C C . ARG A 1 94 ? -11.383 13.586 9.539 1 98.31 94 ARG A C 1
ATOM 743 O O . ARG A 1 94 ? -12.594 13.344 9.531 1 98.31 94 ARG A O 1
ATOM 750 N N . ILE A 1 95 ? -10.5 12.734 9.109 1 98.81 95 ILE A N 1
ATOM 751 C CA . ILE A 1 95 ? -10.859 11.344 8.82 1 98.81 95 ILE A CA 1
ATOM 752 C C . ILE A 1 95 ? -10.047 10.406 9.719 1 98.81 95 ILE A C 1
ATOM 754 O O . ILE A 1 95 ? -9.047 10.812 10.312 1 98.81 95 ILE A O 1
ATOM 758 N N . GLU A 1 96 ? -10.555 9.188 9.875 1 98.88 96 GLU A N 1
ATOM 759 C CA . GLU A 1 96 ? -9.867 8.109 10.578 1 98.88 96 GLU A CA 1
ATOM 760 C C . GLU A 1 96 ? -9.758 6.863 9.711 1 98.88 96 GLU A C 1
ATOM 762 O O . GLU A 1 96 ? -10.703 6.52 8.992 1 98.88 96 GLU A O 1
ATOM 767 N N . GLN A 1 97 ? -8.672 6.227 9.805 1 98.88 97 GLN A N 1
ATOM 768 C CA . GLN A 1 97 ? -8.438 5.051 8.969 1 98.88 97 GLN A CA 1
ATOM 769 C C . GLN A 1 97 ? -7.836 3.91 9.789 1 98.88 97 GLN A C 1
ATOM 771 O O . GLN A 1 97 ? -7.008 4.145 10.672 1 98.88 97 GLN A O 1
ATOM 776 N N . GLY A 1 98 ? -8.258 2.689 9.445 1 98.88 98 GLY A N 1
ATOM 777 C CA . GLY A 1 98 ? -7.703 1.459 9.977 1 98.88 98 GLY A CA 1
ATOM 778 C C . GLY A 1 98 ? -7.156 0.533 8.906 1 98.88 98 GLY A C 1
ATOM 779 O O . GLY A 1 98 ? -7.027 0.927 7.746 1 98.88 98 GLY A O 1
ATOM 780 N N . PRO A 1 99 ? -6.867 -0.715 9.336 1 98.94 99 PRO A N 1
ATOM 781 C CA . PRO A 1 99 ? -6.199 -1.646 8.422 1 98.94 99 PRO A CA 1
ATOM 782 C C . PRO A 1 99 ? -6.941 -1.809 7.102 1 98.94 99 PRO A C 1
ATOM 784 O O . PRO A 1 99 ? -8.148 -2.041 7.094 1 98.94 99 PRO A O 1
ATOM 787 N N . GLY A 1 100 ? -6.242 -1.645 6.023 1 98.94 100 GLY A N 1
ATOM 788 C CA . GLY A 1 100 ? -6.793 -1.784 4.688 1 98.94 100 GLY A CA 1
ATOM 789 C C . GLY A 1 100 ? -7.305 -0.477 4.113 1 98.94 100 GLY A C 1
ATOM 790 O O . GLY A 1 100 ? -7.391 -0.319 2.895 1 98.94 100 GLY A O 1
ATOM 791 N N . GLU A 1 101 ? -7.656 0.467 4.941 1 98.88 101 GLU A N 1
ATOM 792 C CA . GLU A 1 101 ? -8.117 1.762 4.449 1 98.88 101 GLU A CA 1
ATOM 793 C C . GLU A 1 101 ? -6.953 2.609 3.947 1 98.88 101 GLU A C 1
ATOM 795 O O . GLU A 1 101 ? -5.824 2.465 4.422 1 98.88 101 GLU A O 1
ATOM 800 N N . PHE A 1 102 ? -7.172 3.459 2.908 1 98.88 102 PHE A N 1
ATOM 801 C CA . PHE A 1 102 ? -6.098 4.195 2.254 1 98.88 102 PHE A CA 1
ATOM 802 C C . PHE A 1 102 ? -6.59 5.547 1.754 1 98.88 102 PHE A C 1
ATOM 804 O O . PHE A 1 102 ? -7.797 5.789 1.691 1 98.88 102 PHE A O 1
ATOM 811 N N . SER A 1 103 ? -5.715 6.449 1.477 1 98.88 103 SER A N 1
ATOM 812 C CA . SER A 1 103 ? -5.957 7.801 0.982 1 98.88 103 SER A CA 1
ATOM 813 C C . SER A 1 103 ? -4.809 8.281 0.103 1 98.88 103 SER A C 1
ATOM 815 O O . SER A 1 103 ? -3.783 7.605 -0.013 1 98.88 103 SER A O 1
ATOM 817 N N . PHE A 1 104 ? -5.082 9.297 -0.603 1 98.81 104 PHE A N 1
ATOM 818 C CA . PHE A 1 104 ? -4.039 9.969 -1.365 1 98.81 104 PHE A CA 1
ATOM 819 C C . PHE A 1 104 ? -3.734 11.336 -0.766 1 98.81 104 PHE A C 1
ATOM 821 O O . PHE A 1 104 ? -4.641 12.148 -0.555 1 98.81 104 PHE A O 1
ATOM 828 N N . GLY A 1 105 ? -2.512 11.578 -0.396 1 98.31 105 GLY A N 1
ATOM 829 C CA . GLY A 1 105 ? -2.072 12.867 0.115 1 98.31 105 GLY A CA 1
ATOM 830 C C . GLY A 1 105 ? -1.441 13.742 -0.947 1 98.31 105 GLY A C 1
ATOM 831 O O . GLY A 1 105 ? -0.398 13.398 -1.508 1 98.31 105 GLY A O 1
ATOM 832 N N . GLY A 1 106 ? -1.996 14.773 -1.262 1 97.88 106 GLY A N 1
ATOM 833 C CA . GLY A 1 106 ? -1.521 15.758 -2.223 1 97.88 106 GLY A CA 1
ATOM 834 C C . GLY A 1 106 ? -1.65 17.188 -1.731 1 97.88 106 GLY A C 1
ATOM 835 O O . GLY A 1 106 ? -2.146 18.047 -2.453 1 97.88 106 GLY A O 1
ATOM 836 N N . ASP A 1 107 ? -1.245 17.422 -0.448 1 98 107 ASP A N 1
ATOM 837 C CA . ASP A 1 107 ? -1.499 18.719 0.172 1 98 107 ASP A CA 1
ATOM 838 C C . ASP A 1 107 ? -0.277 19.625 0.062 1 98 107 ASP A C 1
ATOM 840 O O . ASP A 1 107 ? -0.099 20.531 0.875 1 98 107 ASP A O 1
ATOM 844 N N . GLN A 1 108 ? 0.625 19.359 -0.932 1 97.56 108 GLN A N 1
ATOM 845 C CA . GLN A 1 108 ? 1.785 20.219 -1.132 1 97.56 108 GLN A CA 1
ATOM 846 C C . GLN A 1 108 ? 1.361 21.641 -1.541 1 97.56 108 GLN A C 1
ATOM 848 O O . GLN A 1 108 ? 0.346 21.812 -2.219 1 97.56 108 GLN A O 1
ATOM 853 N N . GLY A 1 109 ? 2.143 22.594 -1.149 1 97.25 109 GLY A N 1
ATOM 854 C CA . GLY A 1 109 ? 1.968 23.953 -1.612 1 97.25 109 GLY A CA 1
ATOM 855 C C . GLY A 1 109 ? 0.868 24.703 -0.877 1 97.25 109 GLY A C 1
ATOM 856 O O . GLY A 1 109 ? 0.268 25.625 -1.422 1 97.25 109 GLY A O 1
ATOM 857 N N . CYS A 1 110 ? 0.541 24.266 0.292 1 97.94 110 CYS A N 1
ATOM 858 C CA . CYS A 1 110 ? -0.424 24.984 1.114 1 97.94 110 CYS A CA 1
ATOM 859 C C . CYS A 1 110 ? 0.141 26.328 1.568 1 97.94 110 CYS A C 1
ATOM 861 O O . CYS A 1 110 ? 1.348 26.469 1.78 1 97.94 110 CYS A O 1
ATOM 863 N N . ALA A 1 111 ? -0.747 27.312 1.689 1 97.81 111 ALA A N 1
ATOM 864 C CA . ALA A 1 111 ? -0.404 28.547 2.408 1 97.81 111 ALA A CA 1
ATOM 865 C C . ALA A 1 111 ? -0.498 28.328 3.918 1 97.81 111 ALA A C 1
ATOM 867 O O . ALA A 1 111 ? -1.314 27.547 4.391 1 97.81 111 ALA A O 1
ATOM 868 N N . GLU A 1 112 ? 0.341 28.969 4.613 1 96.88 112 GLU A N 1
ATOM 869 C CA . GLU A 1 112 ? 0.183 28.953 6.062 1 96.88 112 GLU A CA 1
ATOM 870 C C . GLU A 1 112 ? -0.952 29.859 6.508 1 96.88 112 GLU A C 1
ATOM 872 O O . GLU A 1 112 ? -0.983 31.047 6.145 1 96.88 112 GLU A O 1
ATOM 877 N N . VAL A 1 113 ? -1.87 29.375 7.176 1 95 113 VAL A N 1
ATOM 878 C CA . VAL A 1 113 ? -2.992 30.141 7.715 1 95 113 VAL A CA 1
ATOM 879 C C . VAL A 1 113 ? -3.148 29.844 9.203 1 95 113 VAL A C 1
ATOM 881 O O . VAL A 1 113 ? -3.438 28.703 9.594 1 95 113 VAL A O 1
ATOM 884 N N . ASP A 1 114 ? -2.973 30.844 10.094 1 94.31 114 ASP A N 1
ATOM 885 C CA . ASP A 1 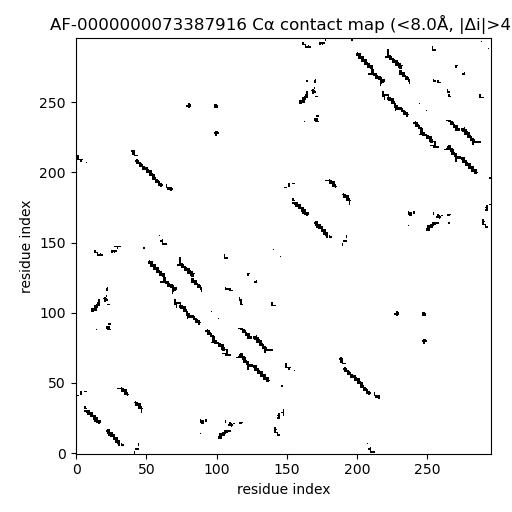114 ? -3.156 30.734 11.539 1 94.31 114 ASP A CA 1
ATOM 886 C C . ASP A 1 114 ? -2.322 29.594 12.109 1 94.31 114 ASP A C 1
ATOM 888 O O . ASP A 1 114 ? -2.822 28.781 12.898 1 94.31 114 ASP A O 1
ATOM 892 N N . GLY A 1 115 ? -1.129 29.406 11.633 1 93.56 115 GLY A N 1
ATOM 893 C CA . GLY A 1 115 ? -0.194 28.422 12.141 1 93.56 115 GLY A CA 1
ATOM 894 C C . GLY A 1 115 ? -0.436 27.031 11.586 1 93.56 115 GLY A C 1
ATOM 895 O O . GLY A 1 115 ? 0.214 26.062 12.008 1 93.56 115 GLY A O 1
ATOM 896 N N . LYS A 1 116 ? -1.406 26.953 10.664 1 96.56 116 LYS A N 1
ATOM 897 C CA . LYS A 1 116 ? -1.724 25.672 10.031 1 96.56 116 LYS A CA 1
ATOM 898 C C . LYS A 1 116 ? -1.157 25.609 8.617 1 96.56 116 LYS A C 1
ATOM 900 O O . LYS A 1 116 ? -1.316 26.547 7.832 1 96.56 116 LYS A O 1
ATOM 905 N N . LYS A 1 117 ? -0.435 24.531 8.312 1 97.31 117 LYS A N 1
ATOM 906 C CA . LYS A 1 117 ? 0.038 24.281 6.957 1 97.31 117 LYS A CA 1
ATOM 907 C C . LYS A 1 117 ? 0.128 22.781 6.676 1 97.31 117 LYS A C 1
ATOM 909 O O . LYS A 1 117 ? 0.869 22.062 7.348 1 97.31 117 LYS A O 1
ATOM 914 N N . GLY A 1 118 ? -0.671 22.375 5.609 1 97.38 118 GLY A N 1
ATOM 915 C CA . GLY A 1 118 ? -0.71 20.953 5.301 1 97.38 118 GLY A CA 1
ATOM 916 C C . GLY A 1 118 ? -1.771 20.203 6.082 1 97.38 118 GLY A C 1
ATOM 917 O O . GLY A 1 118 ? -2.955 20.547 6.023 1 97.38 118 GLY A O 1
ATOM 918 N N . HIS A 1 119 ? -1.384 19.172 6.855 1 98 119 HIS A N 1
ATOM 919 C CA . HIS A 1 119 ? -2.303 18.391 7.668 1 98 119 HIS A CA 1
ATOM 920 C C . HIS A 1 119 ? -1.693 18.062 9.023 1 98 119 HIS A C 1
ATOM 922 O O . HIS A 1 119 ? -0.48 18.188 9.211 1 98 119 HIS A O 1
ATOM 928 N N . ARG A 1 120 ? -2.496 17.781 9.945 1 97.5 120 ARG A N 1
ATOM 929 C CA . ARG A 1 120 ? -2.158 17.188 11.234 1 97.5 120 ARG A CA 1
ATOM 930 C C . ARG A 1 120 ? -2.639 15.742 11.312 1 97.5 120 ARG A C 1
ATOM 932 O O . ARG A 1 120 ? -3.631 15.375 10.68 1 97.5 120 ARG A O 1
ATOM 939 N N . SER A 1 121 ? -1.865 14.898 11.992 1 97.88 121 SER A N 1
ATOM 940 C CA . SER A 1 121 ? -2.275 13.508 12.117 1 97.88 121 SER A CA 1
ATOM 941 C C . SER A 1 121 ? -1.857 12.922 13.461 1 97.88 121 SER A C 1
ATOM 943 O O . SER A 1 121 ? -1.079 13.531 14.195 1 97.88 121 SER A O 1
ATOM 945 N N . GLY A 1 122 ? -2.42 11.766 13.773 1 97.88 122 GLY A N 1
ATOM 946 C CA . GLY A 1 122 ? -2.064 11.102 15.016 1 97.88 122 GLY A CA 1
ATOM 947 C C . GLY A 1 122 ? -2.6 9.688 15.109 1 97.88 122 GLY A C 1
ATOM 948 O O . GLY A 1 122 ? -3.473 9.297 14.336 1 97.88 122 GLY A O 1
ATOM 949 N N . THR A 1 123 ? -2.074 8.961 16.109 1 98.25 123 THR A N 1
ATOM 950 C CA . THR A 1 123 ? -2.49 7.57 16.281 1 98.25 123 THR A CA 1
ATOM 951 C C . THR A 1 123 ? -3.758 7.488 17.125 1 98.25 123 THR A C 1
ATOM 953 O O . THR A 1 123 ? -4.043 8.391 17.922 1 98.25 123 THR A O 1
ATOM 956 N N . VAL A 1 124 ? -4.484 6.488 16.891 1 98.5 124 VAL A N 1
ATOM 957 C CA . VAL A 1 124 ? -5.695 6.172 17.641 1 98.5 124 VAL A CA 1
ATOM 958 C C . VAL A 1 124 ? -5.523 4.836 18.359 1 98.5 124 VAL A C 1
ATOM 960 O O . VAL A 1 124 ? -5.07 3.857 17.766 1 98.5 124 VAL A O 1
ATOM 963 N N . GLY A 1 125 ? -5.91 4.824 19.609 1 97.25 125 GLY A N 1
ATOM 964 C CA . GLY A 1 125 ? -5.941 3.561 20.328 1 97.25 125 GLY A CA 1
ATOM 965 C C . GLY A 1 125 ? -4.633 3.234 21.016 1 97.25 125 GLY A C 1
ATOM 966 O O . GLY A 1 125 ? -3.848 4.133 21.328 1 97.25 125 GLY A O 1
ATOM 967 N N . ASP A 1 126 ? -4.402 1.971 21.406 1 97.19 126 ASP A N 1
ATOM 968 C CA . ASP A 1 126 ? -3.299 1.542 22.266 1 97.19 126 ASP A CA 1
ATOM 969 C C . ASP A 1 126 ? -2.303 0.684 21.484 1 97.19 126 ASP A C 1
ATOM 971 O O . ASP A 1 126 ? -1.535 -0.075 22.078 1 97.19 126 ASP A O 1
ATOM 975 N N . GLU A 1 127 ? -2.406 0.734 20.156 1 97.44 127 GLU A N 1
ATOM 976 C CA . GLU A 1 127 ? -1.428 0.081 19.297 1 97.44 127 GLU A CA 1
ATOM 977 C C . GLU A 1 127 ? -0.771 1.082 18.344 1 97.44 127 GLU A C 1
ATOM 979 O O . GLU A 1 127 ? -1.418 2.023 17.875 1 97.44 127 GLU A O 1
ATOM 984 N N . PRO A 1 128 ? 0.512 0.898 18.125 1 98.19 128 PRO A N 1
ATOM 985 C CA . PRO A 1 128 ? 1.121 1.739 17.094 1 98.19 128 PRO A CA 1
ATOM 986 C C . PRO A 1 128 ? 0.39 1.653 15.758 1 98.19 128 PRO A C 1
ATOM 988 O O . PRO A 1 128 ? -0.347 0.695 15.516 1 98.19 128 PRO A O 1
ATOM 991 N N . CYS A 1 129 ? 0.491 2.643 14.992 1 98.62 129 CYS A N 1
ATOM 992 C CA . CYS A 1 129 ? -0.046 2.631 13.633 1 98.62 129 CYS A CA 1
ATOM 993 C C . CYS A 1 129 ? 1.057 2.377 12.617 1 98.62 129 CYS A C 1
ATOM 995 O O . CYS A 1 129 ? 2.078 3.064 12.609 1 98.62 129 CYS A O 1
ATOM 997 N N . CYS A 1 130 ? 0.902 1.367 11.789 1 98.88 130 CYS A N 1
ATOM 998 C CA . CYS A 1 130 ? 1.843 1.012 10.734 1 98.88 130 CYS A CA 1
ATOM 999 C C . CYS A 1 130 ? 1.273 1.348 9.359 1 98.88 130 CYS A C 1
ATOM 1001 O O . CYS A 1 130 ? 0.139 0.98 9.047 1 98.88 130 CYS A O 1
ATOM 1003 N N . LEU A 1 131 ? 2.078 2.125 8.578 1 98.88 131 LEU A N 1
ATOM 1004 C CA . LEU A 1 131 ? 1.633 2.574 7.262 1 98.88 131 LEU A CA 1
ATOM 1005 C C . LEU A 1 131 ? 2.596 2.109 6.176 1 98.88 131 LEU A C 1
ATOM 1007 O O . LEU A 1 131 ? 3.789 1.938 6.43 1 98.88 131 LEU A O 1
ATOM 1011 N N . MET A 1 132 ? 2.094 1.881 5.023 1 98.94 132 MET A N 1
ATOM 1012 C CA . MET A 1 132 ? 2.865 1.886 3.783 1 98.94 132 MET A CA 1
ATOM 1013 C C . MET A 1 132 ? 2.527 3.107 2.936 1 98.94 132 MET A C 1
ATOM 1015 O O . MET A 1 132 ? 1.356 3.359 2.645 1 98.94 132 MET A O 1
ATOM 1019 N N . THR A 1 133 ? 3.48 3.877 2.602 1 98.88 133 THR A N 1
ATOM 1020 C CA . THR A 1 133 ? 3.27 5.008 1.702 1 98.88 133 THR A CA 1
ATOM 1021 C C . THR A 1 133 ? 4.031 4.805 0.394 1 98.88 133 THR A C 1
ATOM 1023 O O . THR A 1 133 ? 5.094 4.184 0.377 1 98.88 133 THR A O 1
ATOM 1026 N N . VAL A 1 134 ? 3.479 5.18 -0.685 1 98.88 134 VAL A N 1
ATOM 1027 C CA . VAL A 1 134 ? 4.145 5.254 -1.981 1 98.88 134 VAL A CA 1
ATOM 1028 C C . VAL A 1 134 ? 4.297 6.711 -2.404 1 98.88 134 VAL A C 1
ATOM 1030 O O . VAL A 1 134 ? 3.344 7.328 -2.891 1 98.88 134 VAL A O 1
ATOM 1033 N N . GLN A 1 135 ? 5.488 7.207 -2.217 1 98.81 135 GLN A N 1
ATOM 1034 C CA . GLN A 1 135 ? 5.789 8.586 -2.592 1 98.81 135 GLN A CA 1
ATOM 1035 C C . GLN A 1 135 ? 6.004 8.711 -4.098 1 98.81 135 GLN A C 1
ATOM 1037 O O . GLN A 1 135 ? 6.902 8.078 -4.656 1 98.81 135 GLN A O 1
ATOM 1042 N N . LEU A 1 136 ? 5.145 9.414 -4.73 1 98.69 136 LEU A N 1
ATOM 1043 C CA . LEU A 1 136 ? 5.281 9.68 -6.16 1 98.69 136 LEU A CA 1
ATOM 1044 C C . LEU A 1 136 ? 6.145 10.914 -6.398 1 98.69 136 LEU A C 1
ATOM 1046 O O . LEU A 1 136 ? 5.758 12.031 -6.031 1 98.69 136 LEU A O 1
ATOM 1050 N N . HIS A 1 137 ? 7.32 10.688 -6.98 1 98.5 137 HIS A N 1
ATOM 1051 C CA . HIS A 1 137 ? 8.219 11.812 -7.223 1 98.5 137 HIS A CA 1
ATOM 1052 C C . HIS A 1 137 ? 7.797 12.594 -8.469 1 98.5 137 HIS A C 1
ATOM 1054 O O . HIS A 1 137 ? 8.484 12.547 -9.492 1 98.5 137 HIS A O 1
ATOM 1060 N N . ARG A 1 138 ? 6.773 13.328 -8.305 1 97.44 138 ARG A N 1
ATOM 1061 C CA . ARG A 1 138 ? 6.18 14.18 -9.328 1 97.44 138 ARG A CA 1
ATOM 1062 C C . ARG A 1 138 ? 5.574 15.438 -8.711 1 97.44 138 ARG A C 1
ATOM 1064 O O . ARG A 1 138 ? 5.395 15.516 -7.496 1 97.44 138 ARG A O 1
ATOM 1071 N N . ALA A 1 139 ? 5.301 16.406 -9.547 1 96.44 139 ALA A N 1
ATOM 1072 C CA . ALA A 1 139 ? 4.633 17.609 -9.062 1 96.44 139 ALA A CA 1
ATOM 1073 C C . ALA A 1 139 ? 3.207 17.297 -8.617 1 96.44 139 ALA A C 1
ATOM 1075 O O . ALA A 1 139 ? 2.527 16.469 -9.211 1 96.44 139 ALA A O 1
ATOM 1076 N N . PRO A 1 140 ? 2.791 17.938 -7.586 1 95.69 140 PRO A N 1
ATOM 1077 C CA . PRO A 1 140 ? 1.393 17.766 -7.184 1 95.69 140 PRO A CA 1
ATOM 1078 C C . PRO A 1 140 ? 0.409 18.297 -8.219 1 95.69 140 PRO A C 1
ATOM 1080 O O . PRO A 1 140 ? 0.713 19.266 -8.922 1 95.69 140 PRO A O 1
ATOM 1083 N N . VAL A 1 141 ? -0.687 17.641 -8.328 1 91.56 141 VAL A N 1
ATOM 1084 C CA . VAL A 1 141 ? -1.822 18.125 -9.109 1 91.56 141 VAL A CA 1
ATOM 1085 C C . VAL A 1 141 ? -2.873 18.719 -8.18 1 91.56 141 VAL A C 1
ATOM 1087 O O . VAL A 1 141 ? -3.361 18.047 -7.27 1 91.56 141 VAL A O 1
ATOM 1090 N N . ARG A 1 142 ? -3.184 19.984 -8.328 1 89.38 142 ARG A N 1
ATOM 1091 C CA . ARG A 1 142 ? -4.051 20.703 -7.402 1 89.38 142 ARG A CA 1
ATOM 1092 C C . ARG A 1 142 ? -5.52 20.531 -7.785 1 89.38 142 ARG A C 1
ATOM 1094 O O . ARG A 1 142 ? -6.258 21.516 -7.879 1 89.38 142 ARG A O 1
ATOM 1101 N N . ARG A 1 143 ? -5.945 19.469 -8.344 1 91.25 143 ARG A N 1
ATOM 1102 C CA . ARG A 1 143 ? -7.312 19.062 -8.648 1 91.25 143 ARG A CA 1
ATOM 1103 C C . ARG A 1 143 ? -7.672 17.766 -7.934 1 91.25 143 ARG A C 1
ATOM 1105 O O . ARG A 1 143 ? -7.004 16.75 -8.117 1 91.25 143 ARG A O 1
ATOM 1112 N N . PRO A 1 144 ? -8.711 17.875 -7.055 1 95 144 PRO A N 1
ATOM 1113 C CA . PRO A 1 144 ? -9.07 16.641 -6.367 1 95 144 PRO A CA 1
ATOM 1114 C C . PRO A 1 144 ? -9.531 15.547 -7.328 1 95 144 PRO A C 1
ATOM 1116 O O . PRO A 1 144 ? -10.078 15.844 -8.391 1 95 144 PRO A O 1
ATOM 1119 N N . CYS A 1 145 ? -9.328 14.227 -7.051 1 97 145 CYS A N 1
ATOM 1120 C CA . CYS A 1 145 ? -9.82 13.031 -7.727 1 97 145 CYS A CA 1
ATOM 1121 C C . CYS A 1 145 ? -9.188 12.883 -9.102 1 97 145 CYS A C 1
ATOM 1123 O O . CYS A 1 145 ? -9.797 12.328 -10.016 1 97 145 CYS A O 1
ATOM 1125 N N . GLU A 1 146 ? -7.977 13.484 -9.211 1 92.44 146 GLU A N 1
ATOM 1126 C CA . GLU A 1 146 ? -7.289 13.406 -10.5 1 92.44 146 GLU A CA 1
ATOM 1127 C C . GLU A 1 146 ? -6.891 11.969 -10.828 1 92.44 146 GLU A C 1
ATOM 1129 O O . GLU A 1 146 ? -6.598 11.656 -11.984 1 92.44 146 GLU A O 1
ATOM 1134 N N . LEU A 1 147 ? -6.871 11.031 -9.875 1 90.12 147 LEU A N 1
ATOM 1135 C CA . LEU A 1 147 ? -6.383 9.672 -10.055 1 90.12 147 LEU A CA 1
ATOM 1136 C C . LEU A 1 147 ? -7.543 8.695 -10.234 1 90.12 147 LEU A C 1
ATOM 1138 O O . LEU A 1 147 ? -7.332 7.492 -10.359 1 90.12 147 LEU A O 1
ATOM 1142 N N . GLY A 1 148 ? -8.766 9.133 -10.133 1 84.44 148 GLY A N 1
ATOM 1143 C CA . GLY A 1 148 ? -9.938 8.266 -10.164 1 84.44 148 GLY A CA 1
ATOM 1144 C C . GLY A 1 148 ? -10.523 8.102 -11.547 1 84.44 148 GLY A C 1
ATOM 1145 O O . GLY A 1 148 ? -10.172 8.836 -12.469 1 84.44 148 GLY A O 1
ATOM 1146 N N . MET B 1 1 ? 6.469 14.133 25.047 1 63.53 1 MET B N 1
ATOM 1147 C CA . MET B 1 1 ? 6.961 13.477 23.844 1 63.53 1 MET B CA 1
ATOM 1148 C C . MET B 1 1 ? 6.738 11.969 23.906 1 63.53 1 MET B C 1
ATOM 1150 O O . MET B 1 1 ? 7.035 11.344 24.938 1 63.53 1 MET B O 1
ATOM 1154 N N . SER B 1 2 ? 5.957 11.445 22.875 1 73.44 2 SER B N 1
ATOM 1155 C CA . SER B 1 2 ? 5.676 10.016 22.938 1 73.44 2 SER B CA 1
ATOM 1156 C C . SER B 1 2 ? 6.961 9.195 22.891 1 73.44 2 SER B C 1
ATOM 1158 O O . SER B 1 2 ? 7.91 9.562 22.203 1 73.44 2 SER B O 1
ATOM 1160 N N . ASP B 1 3 ? 7.18 8.359 23.828 1 83.88 3 ASP B N 1
ATOM 1161 C CA . ASP B 1 3 ? 8.242 7.363 23.766 1 83.88 3 ASP B CA 1
ATOM 1162 C C . ASP B 1 3 ? 8.172 6.566 22.469 1 83.88 3 ASP B C 1
ATOM 1164 O O . ASP B 1 3 ? 7.172 5.891 22.203 1 83.88 3 ASP B O 1
ATOM 1168 N N . PRO B 1 4 ? 9.109 6.762 21.578 1 89.81 4 PRO B N 1
ATOM 1169 C CA . PRO B 1 4 ? 9.039 6.07 20.297 1 89.81 4 PRO B CA 1
ATOM 1170 C C . PRO B 1 4 ? 9.062 4.551 20.438 1 89.81 4 PRO B C 1
ATOM 1172 O O . PRO B 1 4 ? 8.742 3.832 19.484 1 89.81 4 PRO B O 1
ATOM 1175 N N . GLY B 1 5 ? 9.383 3.988 21.609 1 91.06 5 GLY B N 1
ATOM 1176 C CA . GLY B 1 5 ? 9.484 2.549 21.797 1 91.06 5 GLY B CA 1
ATOM 1177 C C . GLY B 1 5 ? 10.656 1.938 21.047 1 91.06 5 GLY B C 1
ATOM 1178 O O . GLY B 1 5 ? 11.469 2.656 20.469 1 91.06 5 GLY B O 1
ATOM 1179 N N . PRO B 1 6 ? 10.852 0.725 21.234 1 93.88 6 PRO B N 1
ATOM 1180 C CA . PRO B 1 6 ? 11.961 0.07 20.531 1 93.88 6 PRO B CA 1
ATOM 1181 C C . PRO B 1 6 ? 11.812 0.124 19.016 1 93.88 6 PRO B C 1
ATOM 1183 O O . PRO B 1 6 ? 10.703 0.269 18.5 1 93.88 6 PRO B O 1
ATOM 1186 N N . ARG B 1 7 ? 12.977 0.027 18.297 1 96.88 7 ARG B N 1
ATOM 1187 C CA . ARG B 1 7 ? 12.977 -0.065 16.844 1 96.88 7 ARG B CA 1
ATOM 1188 C C . ARG B 1 7 ? 12.047 -1.176 16.359 1 96.88 7 ARG B C 1
ATOM 1190 O O . ARG B 1 7 ? 12.109 -2.303 16.859 1 96.88 7 ARG B O 1
ATOM 1197 N N . PRO B 1 8 ? 11.18 -0.918 15.367 1 98.19 8 PRO B N 1
ATOM 1198 C CA . PRO B 1 8 ? 10.188 -1.909 14.938 1 98.19 8 PRO B CA 1
ATOM 1199 C C . PRO B 1 8 ? 10.805 -3.059 14.148 1 98.19 8 PRO B C 1
ATOM 1201 O O . PRO B 1 8 ? 11.898 -2.912 13.594 1 98.19 8 PRO B O 1
ATOM 1204 N N . SER B 1 9 ? 10.203 -4.148 14.195 1 98.5 9 SER B N 1
ATOM 1205 C CA . SER B 1 9 ? 10.352 -5.297 13.312 1 98.5 9 SER B CA 1
ATOM 1206 C C . SER B 1 9 ? 9 -5.727 12.734 1 98.5 9 SER B C 1
ATOM 1208 O O . SER B 1 9 ? 8.234 -6.422 13.398 1 98.5 9 SER B O 1
ATOM 1210 N N . VAL B 1 10 ? 8.648 -5.348 11.516 1 98.69 10 VAL B N 1
ATOM 1211 C CA . VAL B 1 10 ? 7.336 -5.594 10.93 1 98.69 10 VAL B CA 1
ATOM 1212 C C . VAL B 1 10 ? 7.391 -6.824 10.031 1 98.69 10 VAL B C 1
ATOM 1214 O O . VAL B 1 10 ? 8.102 -6.836 9.023 1 98.69 10 VAL B O 1
ATOM 1217 N N . PRO B 1 11 ? 6.684 -7.82 10.352 1 98.75 11 PRO B N 1
ATOM 1218 C CA . PRO B 1 11 ? 6.758 -9.062 9.578 1 98.75 11 PRO B CA 1
ATOM 1219 C C . PRO B 1 11 ? 6.074 -8.953 8.219 1 98.75 11 PRO B C 1
ATOM 1221 O O . PRO B 1 11 ? 5.09 -8.219 8.07 1 98.75 11 PRO B O 1
ATOM 1224 N N . TYR B 1 12 ? 6.562 -9.656 7.191 1 98.62 12 TYR B N 1
ATOM 1225 C CA . TYR B 1 12 ? 5.918 -9.852 5.895 1 98.62 12 TYR B CA 1
ATOM 1226 C C . TYR B 1 12 ? 6.34 -11.172 5.27 1 98.62 12 TYR B C 1
ATOM 1228 O O . TYR B 1 12 ? 7.367 -11.742 5.645 1 98.62 12 TYR B O 1
ATOM 1236 N N . GLN B 1 13 ? 5.523 -11.695 4.363 1 98.62 13 GLN B N 1
ATOM 1237 C CA . GLN B 1 13 ? 5.852 -12.898 3.607 1 98.62 13 GLN B CA 1
ATOM 1238 C C . GLN B 1 13 ? 6.492 -12.547 2.266 1 98.62 13 GLN B C 1
ATOM 1240 O O . GLN B 1 13 ? 6.047 -11.617 1.585 1 98.62 13 GLN B O 1
ATOM 1245 N N . HIS B 1 14 ? 7.578 -13.242 1.967 1 98.69 14 HIS B N 1
ATOM 1246 C CA . HIS B 1 14 ? 8.273 -13.055 0.697 1 98.69 14 HIS B CA 1
ATOM 1247 C C . HIS B 1 14 ? 8.148 -14.289 -0.185 1 98.69 14 HIS B C 1
ATOM 1249 O O . HIS B 1 14 ? 8.656 -15.359 0.163 1 98.69 14 HIS B O 1
ATOM 1255 N N . LEU B 1 15 ? 7.371 -14.195 -1.233 1 98.69 15 LEU B N 1
ATOM 1256 C CA . LEU B 1 15 ? 7.359 -15.211 -2.283 1 98.69 15 LEU B CA 1
ATOM 1257 C C . LEU B 1 15 ? 8.547 -15.039 -3.219 1 98.69 15 LEU B C 1
ATOM 1259 O O . LEU B 1 15 ? 8.703 -13.992 -3.85 1 98.69 15 LEU B O 1
ATOM 1263 N N . TYR B 1 16 ? 9.438 -15.984 -3.291 1 98.31 16 TYR B N 1
ATOM 1264 C CA . TYR B 1 16 ? 10.648 -15.875 -4.09 1 98.31 16 TYR B CA 1
ATOM 1265 C C . TYR B 1 16 ? 10.922 -17.172 -4.852 1 98.31 16 TYR B C 1
ATOM 1267 O O . TYR B 1 16 ? 10.312 -18.203 -4.559 1 98.31 16 TYR B O 1
ATOM 1275 N N . THR B 1 17 ? 11.719 -17.109 -5.867 1 98.06 17 THR B N 1
ATOM 1276 C CA . THR B 1 17 ? 12.172 -18.266 -6.609 1 98.06 17 THR B CA 1
ATOM 1277 C C . THR B 1 17 ? 13.492 -18.797 -6.047 1 98.06 17 THR B C 1
ATOM 1279 O O . THR B 1 17 ? 14.492 -18.062 -6.043 1 98.06 17 THR B O 1
ATOM 1282 N N . ASP B 1 18 ? 13.539 -20.016 -5.613 1 97.12 18 ASP B N 1
ATOM 1283 C CA . ASP B 1 18 ? 14.766 -20.531 -5.02 1 97.12 18 ASP B CA 1
ATOM 1284 C C . ASP B 1 18 ? 15.75 -20.984 -6.098 1 97.12 18 ASP B C 1
ATOM 1286 O O . ASP B 1 18 ? 15.516 -20.766 -7.289 1 97.12 18 ASP B O 1
ATOM 1290 N N . ALA B 1 19 ? 16.875 -21.547 -5.711 1 96.12 19 ALA B N 1
ATOM 1291 C CA . ALA B 1 19 ? 17.969 -21.891 -6.621 1 96.12 19 ALA B CA 1
ATOM 1292 C C . ALA B 1 19 ? 17.516 -22.953 -7.625 1 96.12 19 ALA B C 1
ATOM 1294 O O . ALA B 1 19 ? 18.094 -23.062 -8.719 1 96.12 19 ALA B O 1
ATOM 1295 N N . ASP B 1 20 ? 16.562 -23.781 -7.332 1 96.62 20 ASP B N 1
ATOM 1296 C CA . ASP B 1 20 ? 16.078 -24.859 -8.203 1 96.62 20 ASP B CA 1
ATOM 1297 C C . ASP B 1 20 ? 14.961 -24.359 -9.109 1 96.62 20 ASP B C 1
ATOM 1299 O O . ASP B 1 20 ? 14.336 -25.141 -9.82 1 96.62 20 ASP B O 1
ATOM 1303 N N . GLY B 1 21 ? 14.617 -23.031 -9.031 1 97.56 21 GLY B N 1
ATOM 1304 C CA . GLY B 1 21 ? 13.562 -22.484 -9.859 1 97.56 21 GLY B CA 1
ATOM 1305 C C . GLY B 1 21 ? 12.172 -22.703 -9.281 1 97.56 21 GLY B C 1
ATOM 1306 O O . GLY B 1 21 ? 11.18 -22.656 -10.016 1 97.56 21 GLY B O 1
ATOM 1307 N N . VAL B 1 22 ? 12.086 -23.047 -8.031 1 98 22 VAL B N 1
ATOM 1308 C CA . VAL B 1 22 ? 10.82 -23.328 -7.359 1 98 22 VAL B CA 1
ATOM 1309 C C . VAL B 1 22 ? 10.43 -22.141 -6.488 1 98 22 VAL B C 1
ATOM 1311 O O . VAL B 1 22 ? 11.25 -21.625 -5.719 1 98 22 VAL B O 1
ATOM 1314 N N . SER B 1 23 ? 9.164 -21.625 -6.633 1 98.44 23 SER B N 1
ATOM 1315 C CA . SER B 1 23 ? 8.719 -20.531 -5.77 1 98.44 23 SER B CA 1
ATOM 1316 C C . SER B 1 23 ? 8.438 -21.016 -4.355 1 98.44 23 SER B C 1
ATOM 1318 O O . SER B 1 23 ? 7.922 -22.125 -4.172 1 98.44 23 SER B O 1
ATOM 1320 N N . ARG B 1 24 ? 8.758 -20.203 -3.375 1 98.06 24 ARG B N 1
ATOM 1321 C CA . ARG B 1 24 ? 8.609 -20.484 -1.952 1 98.06 24 ARG B CA 1
ATOM 1322 C C . ARG B 1 24 ? 8.289 -19.219 -1.164 1 98.06 24 ARG B C 1
ATOM 1324 O O . ARG B 1 24 ? 8.594 -18.109 -1.605 1 98.06 24 ARG B O 1
ATOM 1331 N N . PHE B 1 25 ? 7.656 -19.484 0 1 98.56 25 PHE B N 1
ATOM 133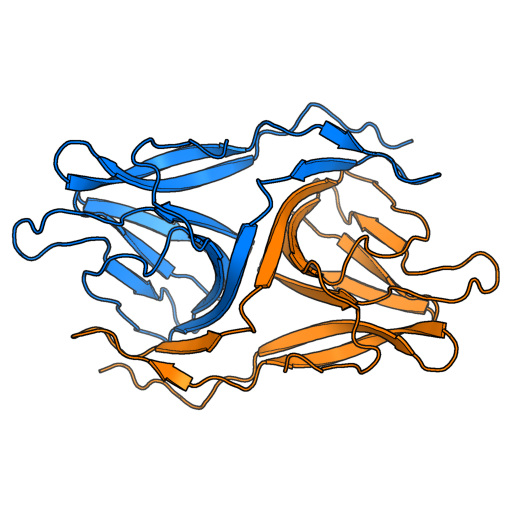2 C CA . PHE B 1 25 ? 7.484 -18.375 0.921 1 98.56 25 PHE B CA 1
ATOM 1333 C C . PHE B 1 25 ? 8.57 -18.391 1.99 1 98.56 25 PHE B C 1
ATOM 1335 O O . PHE B 1 25 ? 8.945 -19.453 2.49 1 98.56 25 PHE B O 1
ATOM 1342 N N . GLN B 1 26 ? 9.102 -17.281 2.25 1 98.25 26 GLN B N 1
ATOM 1343 C CA . GLN B 1 26 ? 9.93 -17.047 3.428 1 98.25 26 GLN B CA 1
ATOM 1344 C C . GLN B 1 26 ? 9.328 -15.945 4.305 1 98.25 26 GLN B C 1
ATOM 1346 O O . GLN B 1 26 ? 8.953 -14.883 3.807 1 98.25 26 GLN B O 1
ATOM 1351 N N . ALA B 1 27 ? 9.18 -16.266 5.668 1 98.31 27 ALA B N 1
ATOM 1352 C CA . ALA B 1 27 ? 8.844 -15.203 6.613 1 98.31 27 ALA B CA 1
ATOM 1353 C C . ALA B 1 27 ? 10.008 -14.227 6.777 1 98.31 27 ALA B C 1
ATOM 1355 O O . ALA B 1 27 ? 11.141 -14.633 7.043 1 98.31 27 ALA B O 1
ATOM 1356 N N . CYS B 1 28 ? 9.805 -12.984 6.551 1 98.56 28 CYS B N 1
ATOM 1357 C CA . CYS B 1 28 ? 10.789 -11.914 6.629 1 98.56 28 CYS B CA 1
ATOM 1358 C C . CYS B 1 28 ? 10.297 -10.789 7.539 1 98.56 28 CYS B C 1
ATOM 1360 O O . CYS B 1 28 ? 9.188 -10.852 8.062 1 98.56 28 CYS B O 1
ATOM 1362 N N . ALA B 1 29 ? 11.148 -9.797 7.836 1 98.69 29 ALA B N 1
ATOM 1363 C CA . ALA B 1 29 ? 10.758 -8.641 8.633 1 98.69 29 ALA B CA 1
ATOM 1364 C C . ALA B 1 29 ? 11.43 -7.371 8.125 1 98.69 29 ALA B C 1
ATOM 1366 O O . ALA B 1 29 ? 12.594 -7.402 7.703 1 98.69 29 ALA B O 1
ATOM 1367 N N . LEU B 1 30 ? 10.711 -6.285 8.086 1 98.75 30 LEU B N 1
ATOM 1368 C CA . LEU B 1 30 ? 11.273 -4.953 7.895 1 98.75 30 LEU B CA 1
ATOM 1369 C C . LEU B 1 30 ? 11.906 -4.434 9.188 1 98.75 30 LEU B C 1
ATOM 1371 O O . LEU B 1 30 ? 11.203 -4.203 10.172 1 98.75 30 LEU B O 1
ATOM 1375 N N . THR B 1 31 ? 13.219 -4.207 9.148 1 98.38 31 THR B N 1
ATOM 1376 C CA . THR B 1 31 ? 13.906 -3.891 10.398 1 98.38 31 THR B CA 1
ATOM 1377 C C . THR B 1 31 ? 14.727 -2.613 10.258 1 98.38 31 THR B C 1
ATOM 1379 O O . THR B 1 31 ? 15.242 -2.09 11.25 1 98.38 31 THR B O 1
ATOM 1382 N N . ASP B 1 32 ? 14.883 -2.105 9.062 1 97.94 32 ASP B N 1
ATOM 1383 C CA . ASP B 1 32 ? 15.781 -0.982 8.82 1 97.94 32 ASP B CA 1
ATOM 1384 C C . ASP B 1 32 ? 15.078 0.349 9.07 1 97.94 32 ASP B C 1
ATOM 1386 O O . ASP B 1 32 ? 15.094 1.236 8.211 1 97.94 32 ASP B O 1
ATOM 1390 N N . TYR B 1 33 ? 14.461 0.447 10.281 1 98.19 33 TYR B N 1
ATOM 1391 C CA . TYR B 1 33 ? 13.75 1.665 10.664 1 98.19 33 TYR B CA 1
ATOM 1392 C C . TYR B 1 33 ? 14.695 2.668 11.312 1 98.19 33 TYR B C 1
ATOM 1394 O O . TYR B 1 33 ? 15.57 2.289 12.102 1 98.19 33 TYR B O 1
ATOM 1402 N N . GLU B 1 34 ? 14.539 3.918 10.93 1 97.06 34 GLU B N 1
ATOM 1403 C CA . GLU B 1 34 ? 15.195 5.047 11.586 1 97.06 34 GLU B CA 1
ATOM 1404 C C . GLU B 1 34 ? 14.18 6.07 12.07 1 97.06 34 GLU B C 1
ATOM 1406 O O . GLU B 1 34 ? 13.156 6.297 11.422 1 97.06 34 GLU B O 1
ATOM 1411 N N . LEU B 1 35 ? 14.484 6.676 13.18 1 95.25 35 LEU B N 1
ATOM 1412 C CA . LEU B 1 35 ? 13.586 7.699 13.711 1 95.25 35 LEU B CA 1
ATOM 1413 C C . LEU B 1 35 ? 13.742 9.008 12.938 1 95.25 35 LEU B C 1
ATOM 1415 O O . LEU B 1 35 ? 14.859 9.461 12.688 1 95.25 35 LEU B O 1
ATOM 1419 N N . HIS B 1 36 ? 12.672 9.492 12.523 1 91.38 36 HIS B N 1
ATOM 1420 C CA . HIS B 1 36 ? 12.648 10.766 11.812 1 91.38 36 HIS B CA 1
ATOM 1421 C C . HIS B 1 36 ? 11.688 11.758 12.469 1 91.38 36 HIS B C 1
ATOM 1423 O O . HIS B 1 36 ? 10.57 11.391 12.844 1 91.38 36 HIS B O 1
ATOM 1429 N N . ARG B 1 37 ? 12.156 12.93 12.602 1 84.06 37 ARG B N 1
ATOM 1430 C CA . ARG B 1 37 ? 11.352 14 13.188 1 84.06 37 ARG B CA 1
ATOM 1431 C C . ARG B 1 37 ? 11.234 15.18 12.234 1 84.06 37 ARG B C 1
ATOM 1433 O O . ARG B 1 37 ? 12.219 15.578 11.609 1 84.06 37 ARG B O 1
ATOM 1440 N N . VAL B 1 38 ? 10.031 15.5 12.047 1 72.56 38 VAL B N 1
ATOM 1441 C CA . VAL B 1 38 ? 9.828 16.719 11.266 1 72.56 38 VAL B CA 1
ATOM 1442 C C . VAL B 1 38 ? 9.391 17.859 12.188 1 72.56 38 VAL B C 1
ATOM 1444 O O . VAL B 1 38 ? 8.305 17.797 12.773 1 72.56 38 VAL B O 1
ATOM 1447 N N . GLY B 1 39 ? 10.133 18.891 12.234 1 72.19 39 GLY B N 1
ATOM 1448 C CA . GLY B 1 39 ? 9.781 20 13.102 1 72.19 39 GLY B CA 1
ATOM 1449 C C . GLY B 1 39 ? 9.453 19.578 14.516 1 72.19 39 GLY B C 1
ATOM 1450 O O . GLY B 1 39 ? 10.234 18.875 15.156 1 72.19 39 GLY B O 1
ATOM 1451 N N . ALA B 1 40 ? 8.266 20.141 15.008 1 75.88 40 ALA B N 1
ATOM 1452 C CA . ALA B 1 40 ? 7.848 19.891 16.375 1 75.88 40 ALA B CA 1
ATOM 1453 C C . ALA B 1 40 ? 7.09 18.562 16.5 1 75.88 40 ALA B C 1
ATOM 1455 O O . ALA B 1 40 ? 6.645 18.188 17.578 1 75.88 40 ALA B O 1
ATOM 1456 N N . ALA B 1 41 ? 6.977 17.906 15.453 1 78.56 41 ALA B N 1
ATOM 1457 C CA . ALA B 1 41 ? 6.25 16.641 15.438 1 78.56 41 ALA B CA 1
ATOM 1458 C C . ALA B 1 41 ? 7 15.578 16.234 1 78.56 41 ALA B C 1
ATOM 1460 O O . ALA B 1 41 ? 8.227 15.609 16.328 1 78.56 41 ALA B O 1
ATOM 1461 N N . ASP B 1 42 ? 6.27 14.742 16.875 1 88.5 42 ASP B N 1
ATOM 1462 C CA . ASP B 1 42 ? 6.871 13.547 17.469 1 88.5 42 ASP B CA 1
ATOM 1463 C C . ASP B 1 42 ? 7.602 12.727 16.406 1 88.5 42 ASP B C 1
ATOM 1465 O O . ASP B 1 42 ? 7.16 12.641 15.258 1 88.5 42 ASP B O 1
ATOM 1469 N N . PRO B 1 43 ? 8.664 12.188 16.859 1 93.12 43 PRO B N 1
ATOM 1470 C CA . PRO B 1 43 ? 9.375 11.359 15.875 1 93.12 43 PRO B CA 1
ATOM 1471 C C . PRO B 1 43 ? 8.617 10.086 15.508 1 93.12 43 PRO B C 1
ATOM 1473 O O . PRO B 1 43 ? 7.941 9.5 16.359 1 93.12 43 PRO B O 1
ATOM 1476 N N . GLN B 1 44 ? 8.703 9.688 14.32 1 95.62 44 GLN B N 1
ATOM 1477 C CA . GLN B 1 44 ? 8.18 8.406 13.875 1 95.62 44 GLN B CA 1
ATOM 1478 C C . GLN B 1 44 ? 9.281 7.539 13.266 1 95.62 44 GLN B C 1
ATOM 1480 O O . GLN B 1 44 ? 10.328 8.055 12.867 1 95.62 44 GLN B O 1
ATOM 1485 N N . TRP B 1 45 ? 9.055 6.207 13.281 1 97.75 45 TRP B N 1
ATOM 1486 C CA . TRP B 1 45 ? 9.969 5.273 12.641 1 97.75 45 TRP B CA 1
ATOM 1487 C C . TRP B 1 45 ? 9.703 5.195 11.141 1 97.75 45 TRP B C 1
ATOM 1489 O O . TRP B 1 45 ? 8.555 5.027 10.711 1 97.75 45 TRP B O 1
ATOM 1499 N N . ASN B 1 46 ? 10.758 5.367 10.32 1 98.12 46 ASN B N 1
ATOM 1500 C CA . ASN B 1 46 ? 10.641 5.242 8.867 1 98.12 46 ASN B CA 1
ATOM 1501 C C . ASN B 1 46 ? 11.633 4.23 8.305 1 98.12 46 ASN B C 1
ATOM 1503 O O . ASN B 1 46 ? 12.797 4.215 8.703 1 98.12 46 ASN B O 1
ATOM 1507 N N . ASN B 1 47 ? 11.164 3.357 7.539 1 98.56 47 ASN B N 1
ATOM 1508 C CA . ASN B 1 47 ? 11.945 2.473 6.684 1 98.56 47 ASN B CA 1
ATOM 1509 C C . ASN B 1 47 ? 11.695 2.758 5.203 1 98.56 47 ASN B C 1
ATOM 1511 O O . ASN B 1 47 ? 10.719 2.275 4.629 1 98.56 47 ASN B O 1
ATOM 1515 N N . ALA B 1 48 ? 12.547 3.561 4.562 1 98 48 ALA B N 1
ATOM 1516 C CA . ALA B 1 48 ? 12.43 3.939 3.154 1 98 48 ALA B CA 1
ATOM 1517 C C . ALA B 1 48 ? 13.117 2.92 2.252 1 98 48 ALA B C 1
ATOM 1519 O O . ALA B 1 48 ? 14.297 2.613 2.438 1 98 48 ALA B O 1
ATOM 1520 N N . MET B 1 49 ? 12.375 2.457 1.264 1 98.19 49 MET B N 1
ATOM 1521 C CA . MET B 1 49 ? 12.945 1.553 0.272 1 98.19 49 MET B CA 1
ATOM 1522 C C . MET B 1 49 ? 13.695 2.332 -0.806 1 98.19 49 MET B C 1
ATOM 1524 O O . MET B 1 49 ? 13.656 3.564 -0.824 1 98.19 49 MET B O 1
ATOM 1528 N N . GLU B 1 50 ? 14.406 1.582 -1.611 1 97.31 50 GLU B N 1
ATOM 1529 C CA . GLU B 1 50 ? 15.133 2.209 -2.711 1 97.31 50 GLU B CA 1
ATOM 1530 C C . GLU B 1 50 ? 14.18 2.898 -3.682 1 97.31 50 GLU B C 1
ATOM 1532 O O . GLU B 1 50 ? 13.164 2.32 -4.074 1 97.31 50 GLU B O 1
ATOM 1537 N N . ARG B 1 51 ? 14.516 4.152 -3.975 1 98.31 51 ARG B N 1
ATOM 1538 C CA . ARG B 1 51 ? 13.773 4.891 -4.988 1 98.31 51 ARG B CA 1
ATOM 1539 C C . ARG B 1 51 ? 13.914 4.234 -6.359 1 98.31 51 ARG B C 1
ATOM 1541 O O . ARG B 1 51 ? 15 3.795 -6.734 1 98.31 51 ARG B O 1
ATOM 1548 N N . GLY B 1 52 ? 12.828 4.152 -7.133 1 98.44 52 GLY B N 1
ATOM 1549 C CA . GLY B 1 52 ? 12.906 3.559 -8.461 1 98.44 52 GLY B CA 1
ATOM 1550 C C . GLY B 1 52 ? 11.617 3.693 -9.25 1 98.44 52 GLY B C 1
ATOM 1551 O O . GLY B 1 52 ? 10.617 4.211 -8.742 1 98.44 52 GLY B O 1
ATOM 1552 N N . ASP B 1 53 ? 11.711 3.234 -10.516 1 98.75 53 ASP B N 1
ATOM 1553 C CA . ASP B 1 53 ? 10.562 3.232 -11.422 1 98.75 53 ASP B CA 1
ATOM 1554 C C . ASP B 1 53 ? 9.531 2.186 -11 1 98.75 53 ASP B C 1
ATOM 1556 O O . ASP B 1 53 ? 9.875 1.016 -10.812 1 98.75 53 ASP B O 1
ATOM 1560 N N . SER B 1 54 ? 8.305 2.668 -10.758 1 98.81 54 SER B N 1
ATOM 1561 C CA . SER B 1 54 ? 7.289 1.735 -10.281 1 98.81 54 SER B CA 1
ATOM 1562 C C . SER B 1 54 ? 5.906 2.096 -10.82 1 98.81 54 SER B C 1
ATOM 1564 O O . SER B 1 54 ? 5.707 3.193 -11.344 1 98.81 54 SER B O 1
ATOM 1566 N N . THR B 1 55 ? 4.984 1.163 -10.805 1 98.81 55 THR B N 1
ATOM 1567 C CA . THR B 1 55 ? 3.576 1.341 -11.141 1 98.81 55 THR B CA 1
ATOM 1568 C C . THR B 1 55 ? 2.68 0.848 -10.008 1 98.81 55 THR B C 1
ATOM 1570 O O . THR B 1 55 ? 2.793 -0.299 -9.578 1 98.81 55 THR B O 1
ATOM 1573 N N . VAL B 1 56 ? 1.832 1.712 -9.5 1 98.88 56 VAL B N 1
ATOM 1574 C CA . VAL B 1 56 ? 0.776 1.294 -8.578 1 98.88 56 VAL B CA 1
ATOM 1575 C C . VAL B 1 56 ? -0.401 0.728 -9.375 1 98.88 56 VAL B C 1
ATOM 1577 O O . VAL B 1 56 ? -0.863 1.343 -10.336 1 98.88 56 VAL B O 1
ATOM 1580 N N . VAL B 1 57 ? -0.853 -0.443 -9.031 1 98.69 57 VAL B N 1
ATOM 1581 C CA . VAL B 1 57 ? -2.012 -1.07 -9.656 1 98.69 57 VAL B CA 1
ATOM 1582 C C . VAL B 1 57 ? -3.029 -1.462 -8.586 1 98.69 57 VAL B C 1
ATOM 1584 O O . VAL B 1 57 ? -2.689 -2.15 -7.621 1 98.69 57 VAL B O 1
ATOM 1587 N N . PHE B 1 58 ? -4.246 -0.989 -8.727 1 98.81 58 PHE B N 1
ATOM 1588 C CA . PHE B 1 58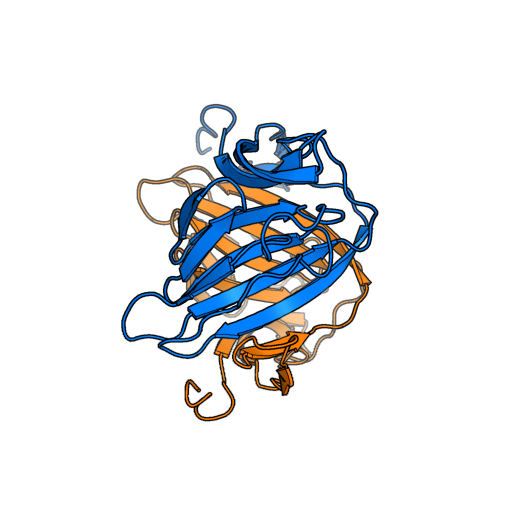 ? -5.352 -1.465 -7.902 1 98.81 58 PHE B CA 1
ATOM 1589 C C . PHE B 1 58 ? -6.094 -2.6 -8.594 1 98.81 58 PHE B C 1
ATOM 1591 O O . PHE B 1 58 ? -6.426 -2.498 -9.781 1 98.81 58 PHE B O 1
ATOM 1598 N N . THR B 1 59 ? -6.332 -3.656 -7.859 1 98.25 59 THR B N 1
ATOM 1599 C CA . THR B 1 59 ? -6.965 -4.844 -8.422 1 98.25 59 THR B CA 1
ATOM 1600 C C . THR B 1 59 ? -8.188 -5.242 -7.609 1 98.25 59 THR B C 1
ATOM 1602 O O . THR B 1 59 ? -8.164 -5.199 -6.375 1 98.25 59 THR B O 1
ATOM 1605 N N . VAL B 1 60 ? -9.227 -5.621 -8.273 1 98.5 60 VAL B N 1
ATOM 1606 C CA . VAL B 1 60 ? -10.383 -6.238 -7.637 1 98.5 60 VAL B CA 1
ATOM 1607 C C . VAL B 1 60 ? -10.617 -7.629 -8.227 1 98.5 60 VAL B C 1
ATOM 1609 O O . VAL B 1 60 ? -10.828 -7.773 -9.43 1 98.5 60 VAL B O 1
ATOM 1612 N N . GLN B 1 61 ? -10.516 -8.57 -7.371 1 97.81 61 GLN B N 1
ATOM 1613 C CA . GLN B 1 61 ? -10.758 -9.969 -7.719 1 97.81 61 GLN B CA 1
ATOM 1614 C C . GLN B 1 61 ? -12.148 -10.406 -7.289 1 97.81 61 GLN B C 1
ATOM 1616 O O . GLN B 1 61 ? -12.492 -10.328 -6.105 1 97.81 61 GLN B O 1
ATOM 1621 N N . PRO B 1 62 ? -12.969 -10.906 -8.188 1 97.25 62 PRO B N 1
ATOM 1622 C CA . PRO B 1 62 ? -14.344 -11.273 -7.848 1 97.25 62 PRO B CA 1
ATOM 1623 C C . PRO B 1 62 ? -14.422 -12.453 -6.883 1 97.25 62 PRO B C 1
ATOM 1625 O O . PRO B 1 62 ? -13.445 -13.195 -6.734 1 97.25 62 PRO B O 1
ATOM 1628 N N . VAL B 1 63 ? -15.586 -12.531 -6.258 1 96.94 63 VAL B N 1
ATOM 1629 C CA . VAL B 1 63 ? -15.859 -13.68 -5.398 1 96.94 63 VAL B CA 1
ATOM 1630 C C . VAL B 1 63 ? -15.664 -14.977 -6.191 1 96.94 63 VAL B C 1
ATOM 1632 O O . VAL B 1 63 ? -16.141 -15.094 -7.32 1 96.94 63 VAL B O 1
ATOM 1635 N N . GLY B 1 64 ? -14.898 -15.875 -5.637 1 96.31 64 GLY B N 1
ATOM 1636 C CA . GLY B 1 64 ? -14.68 -17.156 -6.273 1 96.31 64 GLY B CA 1
ATOM 1637 C C . GLY B 1 64 ? -13.562 -17.141 -7.297 1 96.31 64 GLY B C 1
ATOM 1638 O O . GLY B 1 64 ? -13.258 -18.172 -7.914 1 96.31 64 GLY B O 1
ATOM 1639 N N . TRP B 1 65 ? -12.961 -16 -7.441 1 96.12 65 TRP B N 1
ATOM 1640 C CA . TRP B 1 65 ? -11.883 -15.836 -8.414 1 96.12 65 TRP B CA 1
ATOM 1641 C C . TRP B 1 65 ? -10.711 -16.75 -8.094 1 96.12 65 TRP B C 1
ATOM 1643 O O . TRP B 1 65 ? -10.32 -16.891 -6.934 1 96.12 65 TRP B O 1
ATOM 1653 N N . VAL B 1 66 ? -10.125 -17.344 -9.102 1 96.31 66 VAL B N 1
ATOM 1654 C CA . VAL B 1 66 ? -8.898 -18.141 -8.992 1 96.31 66 VAL B CA 1
ATOM 1655 C C . VAL B 1 66 ? -7.922 -17.719 -10.086 1 96.31 66 VAL B C 1
ATOM 1657 O O . VAL B 1 66 ? -8.25 -17.75 -11.273 1 96.31 66 VAL B O 1
ATOM 1660 N N . GLY B 1 67 ? -6.824 -17.25 -9.68 1 95.62 67 GLY B N 1
ATOM 1661 C CA . GLY B 1 67 ? -5.691 -17.078 -10.57 1 95.62 67 GLY B CA 1
ATOM 1662 C C . GLY B 1 67 ? -4.824 -18.328 -10.672 1 95.62 67 GLY B C 1
ATOM 1663 O O . GLY B 1 67 ? -4.109 -18.672 -9.727 1 95.62 67 GLY B O 1
ATOM 1664 N N . GLU B 1 68 ? -4.891 -18.953 -11.828 1 95.06 68 GLU B N 1
ATOM 1665 C CA . GLU B 1 68 ? -4.094 -20.156 -12.023 1 95.06 68 GLU B CA 1
ATOM 1666 C C . GLU B 1 68 ? -2.604 -19.828 -12.078 1 95.06 68 GLU B C 1
ATOM 1668 O O . GLU B 1 68 ? -2.215 -18.656 -12.016 1 95.06 68 GLU B O 1
ATOM 1673 N N . TRP B 1 69 ? -1.808 -20.859 -12.117 1 96.31 69 TRP B N 1
ATOM 1674 C CA . TRP B 1 69 ? -0.358 -20.75 -11.984 1 96.31 69 TRP B CA 1
ATOM 1675 C C . TRP B 1 69 ? 0.189 -19.688 -12.938 1 96.31 69 TRP B C 1
ATOM 1677 O O . TRP B 1 69 ? 0.007 -19.781 -14.156 1 96.31 69 TRP B O 1
ATOM 1687 N N . HIS B 1 70 ? 0.882 -18.734 -12.414 1 95.56 70 HIS B N 1
ATOM 1688 C CA . HIS B 1 70 ? 1.506 -17.625 -13.133 1 95.56 70 HIS B CA 1
ATOM 1689 C C . HIS B 1 70 ? 2.562 -16.938 -12.281 1 95.56 70 HIS B C 1
ATOM 1691 O O . HIS B 1 70 ? 2.588 -17.094 -11.062 1 95.56 70 HIS B O 1
ATOM 1697 N N . GLU B 1 71 ? 3.479 -16.25 -12.898 1 96.44 71 GLU B N 1
ATOM 1698 C CA . GLU B 1 71 ? 4.434 -15.414 -12.188 1 96.44 71 GLU B CA 1
ATOM 1699 C C . GLU B 1 71 ? 3.906 -13.992 -12.023 1 96.44 71 GLU B C 1
ATOM 1701 O O . GLU B 1 71 ? 3.096 -13.531 -12.828 1 96.44 71 GLU B O 1
ATOM 1706 N N . ASN B 1 72 ? 4.32 -13.328 -10.875 1 96.62 72 ASN B N 1
ATOM 1707 C CA . ASN B 1 72 ? 4.062 -11.891 -10.812 1 96.62 72 ASN B CA 1
ATOM 1708 C C . ASN B 1 72 ? 4.668 -11.156 -12 1 96.62 72 ASN B C 1
ATOM 1710 O O . ASN B 1 72 ? 5.754 -11.508 -12.469 1 96.62 72 ASN B O 1
ATOM 1714 N N . PRO B 1 73 ? 3.953 -10.195 -12.516 1 95.12 73 PRO B N 1
ATOM 1715 C CA . PRO B 1 73 ? 4.453 -9.492 -13.703 1 95.12 73 PRO B CA 1
ATOM 1716 C C . PRO B 1 73 ? 5.738 -8.719 -13.43 1 95.12 73 PRO B C 1
ATOM 1718 O O . PRO B 1 73 ? 6.484 -8.398 -14.359 1 95.12 73 PRO B O 1
ATOM 1721 N N . ALA B 1 74 ? 6.082 -8.406 -12.227 1 97.38 74 ALA B N 1
ATOM 1722 C CA . ALA B 1 74 ? 7.266 -7.73 -11.703 1 97.38 74 ALA B CA 1
ATOM 1723 C C . ALA B 1 74 ? 7.453 -8.023 -10.219 1 97.38 74 ALA B C 1
ATOM 1725 O O . ALA B 1 74 ? 6.52 -8.461 -9.539 1 97.38 74 ALA B O 1
ATOM 1726 N N . PRO B 1 75 ? 8.727 -7.832 -9.734 1 98.25 75 PRO B N 1
ATOM 1727 C CA . PRO B 1 75 ? 8.773 -7.734 -8.273 1 98.25 75 PRO B CA 1
ATOM 1728 C C . PRO B 1 75 ? 7.824 -6.676 -7.719 1 98.25 75 PRO B C 1
ATOM 1730 O O . PRO B 1 75 ? 7.754 -5.566 -8.25 1 98.25 75 PRO B O 1
ATOM 1733 N N . GLN B 1 76 ? 7.043 -7.062 -6.66 1 98.69 76 GLN B N 1
ATOM 1734 C CA . GLN B 1 76 ? 6.027 -6.09 -6.277 1 98.69 76 GLN B CA 1
ATOM 1735 C C . GLN B 1 76 ? 5.586 -6.293 -4.832 1 98.69 76 GLN B C 1
ATOM 1737 O O . GLN B 1 76 ? 5.508 -7.43 -4.355 1 98.69 76 GLN B O 1
ATOM 1742 N N . TRP B 1 77 ? 5.359 -5.195 -4.129 1 98.88 77 TRP B N 1
ATOM 1743 C CA . TRP B 1 77 ? 4.605 -5.219 -2.881 1 98.88 77 TRP B CA 1
ATOM 1744 C C . TRP B 1 77 ? 3.117 -5.422 -3.15 1 98.88 77 TRP B C 1
ATOM 1746 O O . TRP B 1 77 ? 2.566 -4.848 -4.09 1 98.88 77 TRP B O 1
ATOM 1756 N N . ILE B 1 78 ? 2.463 -6.227 -2.359 1 98.94 78 ILE B N 1
ATOM 1757 C CA . ILE B 1 78 ? 1.031 -6.492 -2.455 1 98.94 78 ILE B CA 1
ATOM 1758 C C . ILE B 1 78 ? 0.37 -6.258 -1.1 1 98.94 78 ILE B C 1
ATOM 1760 O O . ILE B 1 78 ? 0.752 -6.871 -0.1 1 98.94 78 ILE B O 1
ATOM 1764 N N . VAL B 1 79 ? -0.598 -5.398 -1.002 1 98.94 79 VAL B N 1
ATOM 1765 C CA . VAL B 1 79 ? -1.327 -5.102 0.228 1 98.94 79 VAL B CA 1
ATOM 1766 C C . VAL B 1 79 ? -2.816 -5.371 0.022 1 98.94 79 VAL B C 1
ATOM 1768 O O . VAL B 1 79 ? -3.387 -4.984 -1.001 1 98.94 79 VAL B O 1
ATOM 1771 N N . VAL B 1 80 ? -3.42 -6.031 0.964 1 98.94 80 VAL B N 1
ATOM 1772 C CA . VAL B 1 80 ? -4.859 -6.27 0.906 1 98.94 80 VAL B CA 1
ATOM 1773 C C . VAL B 1 80 ? -5.605 -5.055 1.459 1 98.94 80 VAL B C 1
ATOM 1775 O O . VAL B 1 80 ? -5.383 -4.652 2.604 1 98.94 80 VAL B O 1
ATOM 1778 N N . LEU B 1 81 ? -6.453 -4.488 0.641 1 98.94 81 LEU B N 1
ATOM 1779 C CA . LEU B 1 81 ? -7.254 -3.342 1.062 1 98.94 81 LEU B CA 1
ATOM 1780 C C . LEU B 1 81 ? -8.57 -3.797 1.685 1 98.94 81 LEU B C 1
ATOM 1782 O O . LEU B 1 81 ? -8.961 -3.311 2.748 1 98.94 81 LEU B O 1
ATOM 1786 N N . SER B 1 82 ? -9.242 -4.68 1.099 1 98.94 82 SER B N 1
ATOM 1787 C CA . SER B 1 82 ? -10.469 -5.289 1.594 1 98.94 82 SER B CA 1
ATOM 1788 C C . SER B 1 82 ? -10.633 -6.711 1.062 1 98.94 82 SER B C 1
ATOM 1790 O O . SER B 1 82 ? -9.992 -7.09 0.081 1 98.94 82 SER B O 1
ATOM 1792 N N . GLY B 1 83 ? -11.523 -7.504 1.734 1 98.75 83 GLY B N 1
ATOM 1793 C CA . GLY B 1 83 ? -11.633 -8.914 1.39 1 98.75 83 GLY B CA 1
ATOM 1794 C C . GLY B 1 83 ? -10.445 -9.734 1.84 1 98.75 83 GLY B C 1
ATOM 1795 O O . GLY B 1 83 ? -9.711 -9.328 2.746 1 98.75 83 GLY B O 1
ATOM 1796 N N . ARG B 1 84 ? -10.398 -10.945 1.314 1 98.88 84 ARG B N 1
ATOM 1797 C CA . ARG B 1 84 ? -9.336 -11.875 1.671 1 98.88 84 ARG B CA 1
ATOM 1798 C C . ARG B 1 84 ? -8.984 -12.773 0.491 1 98.88 84 ARG B C 1
ATOM 1800 O O . ARG B 1 84 ? -9.82 -13.039 -0.369 1 98.88 84 ARG B O 1
ATOM 1807 N N . TRP B 1 85 ? -7.727 -13.141 0.443 1 98.88 85 TRP B N 1
ATOM 1808 C CA . TRP B 1 85 ? -7.293 -14.062 -0.601 1 98.88 85 TRP B CA 1
ATOM 1809 C C . TRP B 1 85 ? -6.223 -15.016 -0.076 1 98.88 85 TRP B C 1
ATOM 1811 O O . TRP B 1 85 ? -5.68 -14.805 1.013 1 98.88 85 TRP B O 1
ATOM 1821 N N . TRP B 1 86 ? -5.973 -16.047 -0.837 1 98.88 86 TRP B N 1
ATOM 1822 C CA . TRP B 1 86 ? -4.871 -16.969 -0.573 1 98.88 86 TRP B CA 1
ATOM 1823 C C . TRP B 1 86 ? -3.875 -16.969 -1.729 1 98.88 86 TRP B C 1
ATOM 1825 O O . TRP B 1 86 ? -4.227 -16.625 -2.859 1 98.88 86 TRP B O 1
ATOM 1835 N N . ILE B 1 87 ? -2.633 -17.266 -1.455 1 98.81 87 ILE B N 1
ATOM 1836 C CA . ILE B 1 87 ? -1.542 -17.453 -2.406 1 98.81 87 ILE B CA 1
ATOM 1837 C C . ILE B 1 87 ? -0.854 -18.797 -2.146 1 98.81 87 ILE B C 1
ATOM 1839 O O . ILE B 1 87 ? -0.513 -19.109 -1.004 1 98.81 87 ILE B O 1
ATOM 1843 N N . GLU B 1 88 ? -0.708 -19.531 -3.154 1 98.75 88 GLU B N 1
ATOM 1844 C CA . GLU B 1 88 ? -0.064 -20.844 -3.061 1 98.75 88 GLU B CA 1
ATOM 1845 C C . GLU B 1 88 ? 1.198 -20.906 -3.916 1 98.75 88 GLU B C 1
ATOM 1847 O O . GLU B 1 88 ? 1.158 -20.594 -5.109 1 98.75 88 GLU B O 1
ATOM 1852 N N . ALA B 1 89 ? 2.34 -21.25 -3.279 1 98.69 89 ALA B N 1
ATOM 1853 C CA . ALA B 1 89 ? 3.609 -21.406 -3.988 1 98.69 89 ALA B CA 1
ATOM 1854 C C . ALA B 1 89 ? 3.752 -22.812 -4.566 1 98.69 89 ALA B C 1
ATOM 1856 O O . ALA B 1 89 ? 2.977 -23.703 -4.23 1 98.69 89 ALA B O 1
ATOM 1857 N N . MET B 1 90 ? 4.742 -23.016 -5.402 1 98.5 90 MET B N 1
ATOM 1858 C CA . MET B 1 90 ? 4.969 -24.266 -6.109 1 98.5 90 MET B CA 1
ATOM 1859 C C . MET B 1 90 ? 5.273 -25.406 -5.133 1 98.5 90 MET B C 1
ATOM 1861 O O . MET B 1 90 ? 4.961 -26.562 -5.402 1 98.5 90 MET B O 1
ATOM 1865 N N . ASP B 1 91 ? 5.871 -25.062 -4.004 1 97.56 91 ASP B N 1
ATOM 1866 C CA . ASP B 1 91 ? 6.234 -26.109 -3.047 1 97.56 91 ASP B CA 1
ATOM 1867 C C . ASP B 1 91 ? 5.035 -26.5 -2.186 1 97.56 91 ASP B C 1
ATOM 1869 O O . ASP B 1 91 ? 5.176 -27.266 -1.23 1 97.56 91 ASP B O 1
ATOM 1873 N N . GLY B 1 92 ? 3.92 -25.844 -2.41 1 97.62 92 GLY B N 1
ATOM 1874 C CA . GLY B 1 92 ? 2.693 -26.203 -1.713 1 97.62 92 GLY B CA 1
ATOM 1875 C C . GLY B 1 92 ? 2.385 -25.281 -0.545 1 97.62 92 GLY B C 1
ATOM 1876 O O . GLY B 1 92 ? 1.283 -25.328 0.006 1 97.62 92 GLY B O 1
ATOM 1877 N N . THR B 1 93 ? 3.328 -24.469 -0.139 1 98.25 93 THR B N 1
ATOM 1878 C CA . THR B 1 93 ? 3.066 -23.5 0.927 1 98.25 93 THR B CA 1
ATOM 1879 C C . THR B 1 93 ? 1.966 -22.531 0.519 1 98.25 93 THR B C 1
ATOM 1881 O O . THR B 1 93 ? 1.969 -22.016 -0.603 1 98.25 93 THR B O 1
ATOM 1884 N N . ARG B 1 94 ? 1.031 -22.359 1.421 1 98.31 94 ARG B N 1
ATOM 1885 C CA . ARG B 1 94 ? -0.097 -21.469 1.159 1 98.31 94 ARG B CA 1
ATOM 1886 C C . ARG B 1 94 ? -0.287 -20.469 2.301 1 98.31 94 ARG B C 1
ATOM 1888 O O . ARG B 1 94 ? -0.187 -20.844 3.473 1 98.31 94 ARG B O 1
ATOM 1895 N N . ILE B 1 95 ? -0.458 -19.219 1.981 1 98.81 95 ILE B N 1
ATOM 1896 C CA . ILE B 1 95 ? -0.779 -18.203 2.98 1 98.81 95 ILE B CA 1
ATOM 1897 C C . ILE B 1 95 ? -2.123 -17.562 2.65 1 98.81 95 ILE B C 1
ATOM 1899 O O . ILE B 1 95 ? -2.621 -17.688 1.529 1 98.81 95 ILE B O 1
ATOM 1903 N N . GLU B 1 96 ? -2.73 -16.953 3.656 1 98.88 96 GLU B N 1
ATOM 1904 C CA . GLU B 1 96 ? -3.953 -16.172 3.512 1 98.88 96 GLU B CA 1
ATOM 1905 C C . GLU B 1 96 ? -3.779 -14.773 4.094 1 98.88 96 GLU B C 1
ATOM 1907 O O . GLU B 1 96 ? -3.156 -14.602 5.145 1 98.88 96 GLU B O 1
ATOM 1912 N N . GLN B 1 97 ? -4.324 -13.836 3.436 1 98.88 97 GLN B N 1
ATOM 1913 C CA . GLN B 1 97 ? -4.176 -12.453 3.865 1 98.88 97 GLN B CA 1
ATOM 1914 C C . GLN B 1 97 ? -5.508 -11.711 3.818 1 98.88 97 GLN B C 1
ATOM 1916 O O . GLN B 1 97 ? -6.316 -11.938 2.914 1 98.88 97 GLN B O 1
ATOM 1921 N N . GLY B 1 98 ? -5.695 -10.82 4.805 1 98.88 98 GLY B N 1
ATOM 1922 C CA . GLY B 1 98 ? -6.82 -9.898 4.863 1 98.88 98 GLY B CA 1
ATOM 1923 C C . GLY B 1 98 ? -6.398 -8.445 4.922 1 98.88 98 GLY B C 1
ATOM 1924 O O . GLY B 1 98 ? -5.223 -8.125 4.719 1 98.88 98 GLY B O 1
ATOM 1925 N N . PRO B 1 99 ? -7.395 -7.578 5.227 1 98.94 99 PRO B N 1
ATOM 1926 C CA . PRO B 1 99 ? -7.133 -6.137 5.168 1 98.94 99 PRO B CA 1
ATOM 1927 C C . PRO B 1 99 ? -5.93 -5.719 6.008 1 98.94 99 PRO B C 1
ATOM 1929 O O . PRO B 1 99 ? -5.828 -6.094 7.18 1 98.94 99 PRO B O 1
ATOM 1932 N N . GLY B 1 100 ? -5.031 -5.012 5.41 1 98.94 100 GLY B N 1
ATOM 1933 C CA . GLY B 1 100 ? -3.838 -4.516 6.078 1 98.94 100 GLY B CA 1
ATOM 1934 C C . GLY B 1 100 ? -2.652 -5.457 5.953 1 98.94 100 GLY B C 1
ATOM 1935 O O . GLY B 1 100 ? -1.502 -5.031 6.062 1 98.94 100 GLY B O 1
ATOM 1936 N N . GLU B 1 101 ? -2.893 -6.715 5.723 1 98.88 101 GLU B N 1
ATOM 1937 C CA . GLU B 1 101 ? -1.794 -7.66 5.551 1 98.88 101 GLU B CA 1
ATOM 1938 C C . GLU B 1 101 ? -1.158 -7.52 4.168 1 98.88 101 GLU B C 1
ATOM 1940 O O . GLU B 1 101 ? -1.823 -7.117 3.213 1 98.88 101 GLU B O 1
ATOM 1945 N N . PHE B 1 102 ? 0.173 -7.766 4.035 1 98.88 102 PHE B N 1
ATOM 1946 C CA . PHE B 1 102 ? 0.903 -7.512 2.799 1 98.88 102 PHE B CA 1
ATOM 1947 C C . PHE B 1 102 ? 2.039 -8.508 2.627 1 98.88 102 PHE B C 1
ATOM 1949 O O . PHE B 1 102 ? 2.402 -9.211 3.572 1 98.88 102 PHE B O 1
ATOM 1956 N N . SER B 1 103 ? 2.549 -8.664 1.483 1 98.88 103 SER B N 1
ATOM 1957 C CA . SER B 1 103 ? 3.637 -9.555 1.088 1 98.88 103 SER B CA 1
ATOM 1958 C C . SER B 1 103 ? 4.434 -8.969 -0.076 1 98.88 103 SER B C 1
ATOM 1960 O O . SER B 1 103 ? 4.051 -7.941 -0.643 1 98.88 103 SER B O 1
ATOM 1962 N N . PHE B 1 104 ? 5.578 -9.531 -0.262 1 98.75 104 PHE B N 1
ATOM 1963 C CA . PHE B 1 104 ? 6.383 -9.203 -1.431 1 98.75 104 PHE B CA 1
ATOM 1964 C C . PHE B 1 104 ? 6.438 -10.367 -2.404 1 98.75 104 PHE B C 1
ATOM 1966 O O . PHE B 1 104 ? 6.766 -11.492 -2.018 1 98.75 104 PHE B O 1
ATOM 1973 N N . GLY B 1 105 ? 6.008 -10.141 -3.613 1 98.25 105 GLY B N 1
ATOM 1974 C CA . GLY B 1 105 ? 6.082 -11.148 -4.656 1 98.25 105 GLY B CA 1
ATOM 1975 C C . GLY B 1 105 ? 7.309 -11.016 -5.535 1 98.25 105 GLY B C 1
ATOM 1976 O O . GLY B 1 105 ? 7.461 -10.023 -6.25 1 98.25 105 GLY B O 1
ATOM 1977 N N . GLY B 1 106 ? 8.156 -11.883 -5.516 1 97.88 106 GLY B N 1
ATOM 1978 C CA . GLY B 1 106 ? 9.375 -11.938 -6.312 1 97.88 106 GLY B CA 1
ATOM 1979 C C . GLY B 1 106 ? 9.617 -13.305 -6.93 1 97.88 106 GLY B C 1
ATOM 1980 O O . GLY B 1 106 ? 10.727 -13.836 -6.852 1 97.88 106 GLY B O 1
ATOM 1981 N N . ASP B 1 107 ? 8.531 -13.898 -7.516 1 97.94 107 ASP B N 1
ATOM 1982 C CA . ASP B 1 107 ? 8.625 -15.281 -7.969 1 97.94 107 ASP B CA 1
ATOM 1983 C C . ASP B 1 107 ? 8.945 -15.359 -9.461 1 97.94 107 ASP B C 1
ATOM 1985 O O . ASP B 1 107 ? 8.625 -16.344 -10.117 1 97.94 107 ASP B O 1
ATOM 1989 N N . GLN B 1 108 ? 9.531 -14.273 -10.039 1 97.5 108 GLN B N 1
ATOM 1990 C CA . GLN B 1 108 ? 9.914 -14.289 -11.445 1 97.5 108 GLN B CA 1
ATOM 1991 C C . GLN B 1 108 ? 10.992 -15.344 -11.711 1 97.5 108 GLN B C 1
ATOM 1993 O O . GLN B 1 108 ? 11.828 -15.609 -10.852 1 97.5 108 GLN B O 1
ATOM 1998 N N . GLY B 1 109 ? 10.969 -15.906 -12.891 1 97.19 109 GLY B N 1
ATOM 1999 C CA . GLY B 1 109 ? 12.031 -16.781 -13.344 1 97.19 109 GLY B CA 1
ATOM 2000 C C . GLY B 1 109 ? 11.906 -18.203 -12.805 1 97.19 109 GLY B C 1
ATOM 2001 O O . GLY B 1 109 ? 12.898 -18.922 -12.688 1 97.19 109 GLY B O 1
ATOM 2002 N N . CYS B 1 110 ? 10.742 -18.594 -12.406 1 97.94 110 CYS B N 1
ATOM 2003 C CA . CYS B 1 110 ? 10.508 -19.969 -11.984 1 97.94 110 CYS B CA 1
ATOM 2004 C C . CYS B 1 110 ? 10.633 -20.938 -13.156 1 97.94 110 CYS B C 1
ATOM 2006 O O . CYS B 1 110 ? 10.305 -20.578 -14.297 1 97.94 110 CYS B O 1
ATOM 2008 N N . ALA 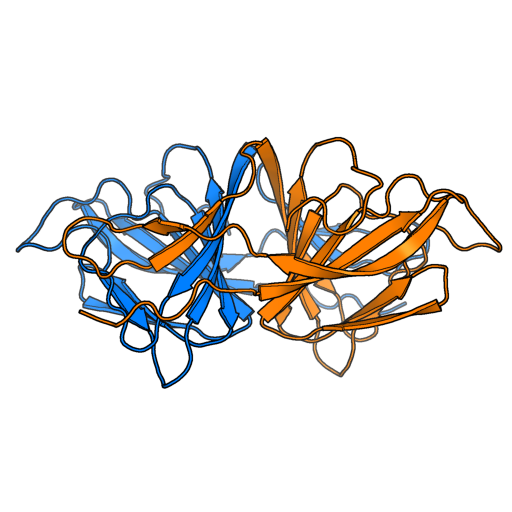B 1 111 ? 11.109 -22.125 -12.867 1 97.81 111 ALA B N 1
ATOM 2009 C CA . ALA B 1 111 ? 10.992 -23.234 -13.812 1 97.81 111 ALA B CA 1
ATOM 2010 C C . ALA B 1 111 ? 9.594 -23.844 -13.766 1 97.81 111 ALA B C 1
ATOM 2012 O O . ALA B 1 111 ? 8.945 -23.844 -12.719 1 97.81 111 ALA B O 1
ATOM 2013 N N . GLU B 1 112 ? 9.141 -24.281 -14.875 1 96.88 112 GLU B N 1
ATOM 2014 C CA . GLU B 1 112 ? 7.891 -25.031 -14.852 1 96.88 112 GLU B CA 1
ATOM 2015 C C . GLU B 1 112 ? 8.109 -26.453 -14.336 1 96.88 112 GLU B C 1
ATOM 2017 O O . GLU B 1 112 ? 8.969 -27.172 -14.836 1 96.88 112 GLU B O 1
ATOM 2022 N N . VAL B 1 113 ? 7.457 -26.812 -13.336 1 95.12 113 VAL B N 1
ATOM 2023 C CA . VAL B 1 113 ? 7.516 -28.141 -12.758 1 95.12 113 VAL B CA 1
ATOM 2024 C C . VAL B 1 113 ? 6.105 -28.703 -12.609 1 95.12 113 VAL B C 1
ATOM 2026 O O . VAL B 1 113 ? 5.293 -28.172 -11.852 1 95.12 113 VAL B O 1
ATOM 2029 N N . ASP B 1 114 ? 5.754 -29.812 -13.312 1 94.44 114 ASP B N 1
ATOM 2030 C CA . ASP B 1 114 ? 4.469 -30.5 -13.219 1 94.44 114 ASP B CA 1
ATOM 2031 C C . ASP B 1 114 ? 3.311 -29.547 -13.453 1 94.44 114 ASP B C 1
ATOM 2033 O O . ASP B 1 114 ? 2.336 -29.531 -12.695 1 94.44 114 ASP B O 1
ATOM 2037 N N . GLY B 1 115 ? 3.451 -28.641 -14.359 1 93.62 115 GLY B N 1
ATOM 2038 C CA . GLY B 1 115 ? 2.4 -27.719 -14.758 1 93.62 115 GLY B CA 1
ATOM 2039 C C . GLY B 1 115 ? 2.287 -26.516 -13.836 1 93.62 115 GLY B C 1
ATOM 2040 O O . GLY B 1 115 ? 1.376 -25.703 -13.977 1 93.62 115 GLY B O 1
ATOM 2041 N N . LYS B 1 116 ? 3.225 -26.438 -12.875 1 96.5 116 LYS B N 1
ATOM 2042 C CA . LYS B 1 116 ? 3.242 -25.328 -11.938 1 96.5 116 LYS B CA 1
ATOM 2043 C C . LYS B 1 116 ? 4.355 -24.344 -12.281 1 96.5 116 LYS B C 1
ATOM 2045 O O . LYS B 1 116 ? 5.496 -24.75 -12.523 1 96.5 116 LYS B O 1
ATOM 2050 N N . LYS B 1 117 ? 4.02 -23.062 -12.367 1 97.25 117 LYS B N 1
ATOM 2051 C CA . LYS B 1 117 ? 5.008 -22 -12.539 1 97.25 117 LYS B CA 1
ATOM 2052 C C . LYS B 1 117 ? 4.551 -20.703 -11.875 1 97.25 117 LYS B C 1
ATOM 2054 O O . LYS B 1 117 ? 3.512 -20.141 -12.242 1 97.25 117 LYS B O 1
ATOM 2059 N N . GLY B 1 118 ? 5.426 -20.25 -10.891 1 97.31 118 GLY B N 1
ATOM 2060 C CA . GLY B 1 118 ? 5.051 -19.062 -10.156 1 97.31 118 GLY B CA 1
ATOM 2061 C C . GLY B 1 118 ? 4.195 -19.359 -8.938 1 97.31 118 GLY B C 1
ATOM 2062 O O . GLY B 1 118 ? 4.602 -20.125 -8.055 1 97.31 118 GLY B O 1
ATOM 2063 N N . HIS B 1 119 ? 2.984 -18.781 -8.867 1 97.88 119 HIS B N 1
ATOM 2064 C CA . HIS B 1 119 ? 2.062 -19 -7.758 1 97.88 119 HIS B CA 1
ATOM 2065 C C . HIS B 1 119 ? 0.625 -19.125 -8.25 1 97.88 119 HIS B C 1
ATOM 2067 O O . HIS B 1 119 ? 0.322 -18.766 -9.391 1 97.88 119 HIS B O 1
ATOM 2073 N N . ARG B 1 120 ? -0.179 -19.734 -7.484 1 97.44 120 ARG B N 1
ATOM 2074 C CA . ARG B 1 120 ? -1.633 -19.75 -7.605 1 97.44 120 ARG B CA 1
ATOM 2075 C C . ARG B 1 120 ? -2.289 -18.938 -6.5 1 97.44 120 ARG B C 1
ATOM 2077 O O . ARG B 1 120 ? -1.744 -18.812 -5.402 1 97.44 120 ARG B O 1
ATOM 2084 N N . SER B 1 121 ? -3.402 -18.281 -6.84 1 97.81 121 SER B N 1
ATOM 2085 C CA . SER B 1 121 ? -4.078 -17.469 -5.82 1 97.81 121 SER B CA 1
ATOM 2086 C C . SER B 1 121 ? -5.59 -17.484 -6.023 1 97.81 121 SER B C 1
ATOM 2088 O O . SER B 1 121 ? -6.078 -17.938 -7.062 1 97.81 121 SER B O 1
ATOM 2090 N N . GLY B 1 122 ? -6.297 -17.031 -5.012 1 97.81 122 GLY B N 1
ATOM 2091 C CA . GLY B 1 122 ? -7.746 -16.953 -5.113 1 97.81 122 GLY B CA 1
ATOM 2092 C C . GLY B 1 122 ? -8.383 -16.188 -3.973 1 97.81 122 GLY B C 1
ATOM 2093 O O . GLY B 1 122 ? -7.742 -15.922 -2.955 1 97.81 122 GLY B O 1
ATOM 2094 N N . THR B 1 123 ? -9.68 -15.875 -4.172 1 98.25 123 THR B N 1
ATOM 2095 C CA . THR B 1 123 ? -10.391 -15.109 -3.154 1 98.25 123 THR B CA 1
ATOM 2096 C C . THR B 1 123 ? -10.961 -16.031 -2.082 1 98.25 123 THR B C 1
ATOM 2098 O O . THR B 1 123 ? -11.188 -17.219 -2.332 1 98.25 123 THR B O 1
ATOM 2101 N N . VAL B 1 124 ? -11.094 -15.5 -0.94 1 98.5 124 VAL B N 1
ATOM 2102 C CA . VAL B 1 124 ? -11.695 -16.172 0.204 1 98.5 124 VAL B CA 1
ATOM 2103 C C . VAL B 1 124 ? -12.961 -15.445 0.629 1 98.5 124 VAL B C 1
ATOM 2105 O O . VAL B 1 124 ? -12.969 -14.219 0.753 1 98.5 124 VAL B O 1
ATOM 2108 N N . GLY B 1 125 ? -14 -16.219 0.847 1 97.19 125 GLY B N 1
ATOM 2109 C CA . GLY B 1 125 ? -15.195 -15.625 1.415 1 97.19 125 GLY B CA 1
ATOM 2110 C C . GLY B 1 125 ? -16.172 -15.117 0.365 1 97.19 125 GLY B C 1
ATOM 2111 O O . GLY B 1 125 ? -16.156 -15.578 -0.779 1 97.19 125 GLY B O 1
ATOM 2112 N N . ASP B 1 126 ? -17.125 -14.258 0.745 1 97.19 126 ASP B N 1
ATOM 2113 C CA . ASP B 1 126 ? -18.25 -13.852 -0.088 1 97.19 126 ASP B CA 1
ATOM 2114 C C . ASP B 1 126 ? -18.141 -12.383 -0.482 1 97.19 126 ASP B C 1
ATOM 2116 O O . ASP B 1 126 ? -19.125 -11.75 -0.843 1 97.19 126 ASP B O 1
ATOM 2120 N N . GLU B 1 127 ? -16.938 -11.82 -0.308 1 97.44 127 GLU B N 1
ATOM 2121 C CA . GLU B 1 127 ? -16.656 -10.469 -0.777 1 97.44 127 GLU B CA 1
ATOM 2122 C C . GLU B 1 127 ? -15.477 -10.461 -1.748 1 97.44 127 GLU B C 1
ATOM 2124 O O . GLU B 1 127 ? -14.531 -11.242 -1.595 1 97.44 127 GLU B O 1
ATOM 2129 N N . PRO B 1 128 ? -15.57 -9.625 -2.76 1 98.19 128 PRO B N 1
ATOM 2130 C CA . PRO B 1 128 ? -14.383 -9.477 -3.604 1 98.19 128 PRO B CA 1
ATOM 2131 C C . PRO B 1 128 ? -13.133 -9.102 -2.805 1 98.19 128 PRO B C 1
ATOM 2133 O O . PRO B 1 128 ? -13.242 -8.602 -1.683 1 98.19 128 PRO B O 1
ATOM 2136 N N . CYS B 1 129 ? -12.023 -9.422 -3.301 1 98.62 129 CYS B N 1
ATOM 2137 C CA . CYS B 1 129 ? -10.758 -9.008 -2.709 1 98.62 129 CYS B CA 1
ATOM 2138 C C . CYS B 1 129 ? -10.164 -7.824 -3.463 1 98.62 129 CYS B C 1
ATOM 2140 O O . CYS B 1 129 ? -10.023 -7.871 -4.688 1 98.62 129 CYS B O 1
ATOM 2142 N N . CYS B 1 130 ? -9.875 -6.754 -2.779 1 98.88 130 CYS B N 1
ATOM 2143 C CA . CYS B 1 130 ? -9.266 -5.551 -3.34 1 98.88 130 CYS B CA 1
ATOM 2144 C C . CYS B 1 130 ? -7.82 -5.41 -2.883 1 98.88 130 CYS B C 1
ATOM 2146 O O . CYS B 1 130 ? -7.531 -5.504 -1.688 1 98.88 130 CYS B O 1
ATOM 2148 N N . LEU B 1 131 ? -6.91 -5.25 -3.889 1 98.88 131 LEU B N 1
ATOM 2149 C CA . LEU B 1 131 ? -5.48 -5.164 -3.602 1 98.88 131 LEU B CA 1
ATOM 2150 C C . LEU B 1 131 ? -4.898 -3.857 -4.129 1 98.88 131 LEU B C 1
ATOM 2152 O O . LEU B 1 131 ? -5.391 -3.307 -5.117 1 98.88 131 LEU B O 1
ATOM 2156 N N . MET B 1 132 ? -3.92 -3.359 -3.486 1 98.94 132 MET B N 1
ATOM 2157 C CA . MET B 1 132 ? -2.965 -2.414 -4.059 1 98.94 132 MET B CA 1
ATOM 2158 C C . MET B 1 132 ? -1.604 -3.072 -4.266 1 98.94 132 MET B C 1
ATOM 2160 O O . MET B 1 132 ? -1.047 -3.66 -3.336 1 98.94 132 MET B O 1
ATOM 2164 N N . THR B 1 133 ? -1.115 -3.066 -5.426 1 98.88 133 THR B N 1
ATOM 2165 C CA . THR B 1 133 ? 0.224 -3.576 -5.699 1 98.88 133 THR B CA 1
ATOM 2166 C C . THR B 1 133 ? 1.149 -2.451 -6.152 1 98.88 133 THR B C 1
ATOM 2168 O O . THR B 1 133 ? 0.702 -1.488 -6.781 1 98.88 133 THR B O 1
ATOM 2171 N N . VAL B 1 134 ? 2.352 -2.469 -5.766 1 98.88 134 VAL B N 1
ATOM 2172 C CA . VAL B 1 134 ? 3.408 -1.599 -6.273 1 98.88 134 VAL B CA 1
ATOM 2173 C C . VAL B 1 134 ? 4.418 -2.422 -7.07 1 98.88 134 VAL B C 1
ATOM 2175 O O . VAL B 1 134 ? 5.273 -3.094 -6.492 1 98.88 134 VAL B O 1
ATOM 2178 N N . GLN B 1 135 ? 4.297 -2.332 -8.352 1 98.75 135 GLN B N 1
ATOM 2179 C CA . GLN B 1 135 ? 5.203 -3.047 -9.242 1 98.75 135 GLN B CA 1
ATOM 2180 C C . GLN B 1 135 ? 6.539 -2.32 -9.367 1 98.75 135 GLN B C 1
ATOM 2182 O O . GLN B 1 135 ? 6.586 -1.167 -9.805 1 98.75 135 GLN B O 1
ATOM 2187 N N . LEU B 1 136 ? 7.555 -2.939 -8.891 1 98.69 136 LEU B N 1
ATOM 2188 C CA . LEU B 1 136 ? 8.898 -2.387 -9.016 1 98.69 136 LEU B CA 1
ATOM 2189 C C . LEU B 1 136 ? 9.539 -2.801 -10.344 1 98.69 136 LEU B C 1
ATOM 2191 O O . LEU B 1 136 ? 9.781 -3.986 -10.57 1 98.69 136 LEU B O 1
ATOM 2195 N N . HIS B 1 137 ? 9.758 -1.807 -11.219 1 98.44 137 HIS B N 1
ATOM 2196 C CA . HIS B 1 137 ? 10.336 -2.119 -12.523 1 98.44 137 HIS B CA 1
ATOM 2197 C C . HIS B 1 137 ? 11.844 -2.301 -12.422 1 98.44 137 HIS B C 1
ATOM 2199 O O . HIS B 1 137 ? 12.609 -1.467 -12.914 1 98.44 137 HIS B O 1
ATOM 2205 N N . ARG B 1 138 ? 12.195 -3.402 -11.891 1 97.44 138 ARG B N 1
ATOM 2206 C CA . ARG B 1 138 ? 13.578 -3.822 -11.688 1 97.44 138 ARG B CA 1
ATOM 2207 C C . ARG B 1 138 ? 13.719 -5.336 -11.82 1 97.44 138 ARG B C 1
ATOM 2209 O O . ARG B 1 138 ? 12.719 -6.059 -11.82 1 97.44 138 ARG B O 1
ATOM 2216 N N . ALA B 1 139 ? 14.93 -5.789 -11.969 1 96.44 139 ALA B N 1
ATOM 2217 C CA . ALA B 1 139 ? 15.172 -7.23 -12.008 1 96.44 139 ALA B CA 1
ATOM 2218 C C . ALA B 1 139 ? 14.883 -7.871 -10.656 1 96.44 139 ALA B C 1
ATOM 2220 O O . ALA B 1 139 ? 15.133 -7.273 -9.602 1 96.44 139 ALA B O 1
ATOM 2221 N N . PRO B 1 140 ? 14.344 -9.039 -10.68 1 95.69 140 PRO B N 1
ATOM 2222 C CA . PRO B 1 140 ? 14.141 -9.742 -9.406 1 95.69 140 PRO B CA 1
ATOM 2223 C C . PRO B 1 140 ? 15.453 -10.102 -8.719 1 95.69 140 PRO B C 1
ATOM 2225 O O . PRO B 1 140 ? 16.453 -10.352 -9.383 1 95.69 140 PRO B O 1
ATOM 2228 N N . VAL B 1 141 ? 15.422 -10.047 -7.43 1 91.38 141 VAL B N 1
ATOM 2229 C CA . VAL B 1 141 ? 16.516 -10.555 -6.598 1 91.38 141 VAL B CA 1
ATOM 2230 C C . VAL B 1 141 ? 16.141 -11.938 -6.051 1 91.38 141 VAL B C 1
ATOM 2232 O O . VAL B 1 141 ? 15.109 -12.094 -5.387 1 91.38 141 VAL B O 1
ATOM 2235 N N . ARG B 1 142 ? 16.922 -12.961 -6.355 1 89.12 142 ARG B N 1
ATOM 2236 C CA . ARG B 1 142 ? 16.578 -14.344 -6.023 1 89.12 142 ARG B CA 1
ATOM 2237 C C . ARG B 1 142 ? 17.078 -14.703 -4.625 1 89.12 142 ARG B C 1
ATOM 2239 O O . ARG B 1 142 ? 17.719 -15.742 -4.434 1 89.12 142 ARG B O 1
ATOM 2246 N N . ARG B 1 143 ? 17.141 -13.828 -3.703 1 91.19 143 ARG B N 1
ATOM 2247 C CA . ARG B 1 143 ? 17.438 -14.008 -2.287 1 91.19 143 ARG B CA 1
ATOM 2248 C C . ARG B 1 143 ? 16.281 -13.547 -1.415 1 91.19 143 ARG B C 1
ATOM 2250 O O . ARG B 1 143 ? 15.859 -12.391 -1.499 1 91.19 143 ARG B O 1
ATOM 2257 N N . PRO B 1 144 ? 15.727 -14.531 -0.629 1 94.88 144 PRO B N 1
ATOM 2258 C CA . PRO B 1 144 ? 14.617 -14.094 0.218 1 94.88 144 PRO B CA 1
ATOM 2259 C C . PRO B 1 144 ? 15.031 -13.023 1.23 1 94.88 144 PRO B C 1
ATOM 2261 O O . PRO B 1 144 ? 16.188 -12.992 1.656 1 94.88 144 PRO B O 1
ATOM 2264 N N . CYS B 1 145 ? 14.148 -12.086 1.661 1 96.94 145 CYS B N 1
ATOM 2265 C CA . CYS B 1 145 ? 14.273 -11.094 2.721 1 96.94 145 CYS B CA 1
ATOM 2266 C C . CYS B 1 145 ? 15.305 -10.031 2.354 1 96.94 145 CYS B C 1
ATOM 2268 O O . CYS B 1 145 ? 15.961 -9.469 3.23 1 96.94 145 CYS B O 1
ATOM 2270 N N . GLU B 1 146 ? 15.461 -9.867 1.025 1 92.06 146 GLU B N 1
ATOM 2271 C CA . GLU B 1 146 ? 16.438 -8.883 0.576 1 92.06 146 GLU B CA 1
ATOM 2272 C C . GLU B 1 146 ? 16.016 -7.469 0.946 1 92.06 146 GLU B C 1
ATOM 2274 O O . GLU B 1 146 ? 16.828 -6.543 0.946 1 92.06 146 GLU B O 1
ATOM 2279 N N . LEU B 1 147 ? 14.734 -7.215 1.285 1 89.5 147 LEU B N 1
ATOM 2280 C CA . LEU B 1 147 ? 14.188 -5.887 1.53 1 89.5 147 LEU B CA 1
ATOM 2281 C C . LEU B 1 147 ? 14.086 -5.605 3.025 1 89.5 147 LEU B C 1
ATOM 2283 O O . LEU B 1 147 ? 13.625 -4.539 3.432 1 89.5 147 LEU B O 1
ATOM 2287 N N . GLY B 1 148 ? 14.406 -6.527 3.879 1 83.5 148 GLY B N 1
ATOM 2288 C CA . GLY B 1 148 ? 14.227 -6.402 5.316 1 83.5 148 GLY B CA 1
ATOM 2289 C C . GLY B 1 148 ? 15.461 -5.879 6.027 1 83.5 148 GLY B C 1
ATOM 2290 O O . GLY B 1 148 ? 16.547 -5.836 5.445 1 83.5 148 GLY B O 1
#

Organism: Paracidovorax avenae (strain ATCC 19860 / DSM 7227 / CCUG 15838 / JCM 20985 / LMG 2117 / NCPPB 1011) (NCBI:txid643561)

Radius of gyration: 19.3 Å; Cα contacts (8 Å, |Δi|>4): 899; chains: 2; bounding box: 38×61×43 Å

InterPro domains:
  IPR011051 RmlC-like cupin domain superfamily [SSF51182] (52-140)
  IPR014710 RmlC-like jelly roll fold [G3DSA:2.60.120.10] (33-138)

Sequence (296 aa):
MSDPGPRPSVPYQHLYTDADGVSRFQACALTDYELHRVGAADPQWNNAMERGDSTVVFTVQPVGWVGEWHENPAPQWIVVLSGRWWIEAMDGTRIEQGPGEFSFGGDQGCAEVDGKKGHRSGTVGDEPCCLMTVQLHRAPVRRPCELGMSDPGPRPSVPYQHLYTDADGVSRFQACALTDYELHRVGAADPQWNNAMERGDSTVVFTVQPVGWVGEWHENPAPQWIVVLSGRWWIEAMDGTRIEQGPGEFSFGGDQGCAEVDGKKGHRSGTVGDEPCCLMTVQLHRAPVRRPCELG

pLDDT: mean 96.03, std 5.73, range [63.31, 98.94]